Protein AF-A0A9P6M5W8-F1 (afdb_monomer_lite)

Foldseek 3Di:
DDDDPPDPWDDDPDLAFDKDKAFPDDDDADDWAWFADPVGIDTDHDDDDPDDDDDDPVRVVLQLLLQQLLCCLQQVDRPVSQPVVRDPRIGIFTFPRCLVVCVVVVHDPVNRGPVVLSVLQSPQVDQDQQDLDPCPDCVNQQFWWKDFPQDPRKIKGFDDWALVAWQQQFDDPLQPPDPVSNVVRDGNQNCCCVPRVDHDDDRNGIKTFIAIDDRQDRRNDHDPVPPPPPPSRNDRIDDRRRMTTRSHTNNHSCNVSVD

Secondary structure (DSSP, 8-state):
------------SS-PPPEEEEESSPPPPPPPEEEE-SS-EEEE--PPP-SPP---HHHHHHHHHHHHHHHHHHH-S------TTTT--EEEEEBPTTHHHHHHTT--HHHHB-HHHHHHHH-TT--EEP--STT-SHHHHTT-EEEESSSTT--EEEEEEETT--TTSBPPTTT-SSHHHHHTT-BHHHHHHHHH-PPPS-TTPPEEEEEEPPPP---SS---TTS------S-SEE-GGGEEEESS-HHHHHHHHT-

Structure (mmCIF, N/CA/C/O backbone):
data_AF-A0A9P6M5W8-F1
#
_entry.id   AF-A0A9P6M5W8-F1
#
loop_
_atom_site.group_PDB
_atom_site.id
_atom_site.type_symbol
_atom_site.label_atom_id
_atom_site.label_alt_id
_atom_site.label_comp_id
_atom_site.label_asym_id
_atom_site.label_entity_id
_atom_site.label_seq_id
_atom_site.pdbx_PDB_ins_code
_atom_site.Cartn_x
_atom_site.Cartn_y
_atom_site.Cartn_z
_atom_site.occupancy
_atom_site.B_iso_or_equiv
_atom_site.auth_seq_id
_atom_site.auth_comp_id
_atom_site.auth_asym_id
_atom_site.auth_atom_id
_atom_site.pdbx_PDB_model_num
ATOM 1 N N . ASP A 1 1 ? -33.038 -17.622 14.274 1.00 33.72 1 ASP A N 1
ATOM 2 C CA . ASP A 1 1 ? -33.261 -17.624 12.817 1.00 33.72 1 ASP A CA 1
ATOM 3 C C . ASP A 1 1 ? -33.452 -16.216 12.289 1.00 33.72 1 ASP A C 1
ATOM 5 O O . ASP A 1 1 ? -34.568 -15.719 12.225 1.00 33.72 1 ASP A O 1
ATOM 9 N N . ALA A 1 2 ? -32.344 -15.552 11.967 1.00 28.14 2 ALA A N 1
ATOM 10 C CA . ALA A 1 2 ? -32.326 -14.311 11.202 1.00 28.14 2 ALA A CA 1
ATOM 11 C C . ALA A 1 2 ? -31.460 -14.587 9.970 1.00 28.14 2 ALA A C 1
ATOM 13 O O . ALA A 1 2 ? -30.321 -15.033 10.105 1.00 28.14 2 ALA A O 1
ATOM 14 N N . GLY A 1 3 ? -32.064 -14.449 8.791 1.00 26.78 3 GLY A N 1
ATOM 15 C CA . GLY A 1 3 ? -31.470 -14.829 7.518 1.00 26.78 3 GLY A CA 1
ATOM 16 C C . GLY A 1 3 ? -30.249 -13.980 7.194 1.00 26.78 3 GLY A C 1
ATOM 17 O O . GLY A 1 3 ? -30.338 -12.759 7.102 1.00 26.78 3 GLY A O 1
ATOM 18 N N . SER A 1 4 ? -29.117 -14.647 6.996 1.00 27.42 4 SER A N 1
ATOM 19 C CA . SER A 1 4 ? -27.950 -14.090 6.332 1.00 27.42 4 SER A CA 1
ATOM 20 C C . SER A 1 4 ? -28.271 -13.924 4.847 1.00 27.42 4 SER A C 1
ATOM 22 O O . SER A 1 4 ? -28.254 -14.880 4.071 1.00 27.42 4 SER A O 1
ATOM 24 N N . THR A 1 5 ? -28.593 -12.701 4.439 1.00 31.41 5 THR A N 1
ATOM 25 C CA . THR A 1 5 ? -28.688 -12.351 3.022 1.00 31.41 5 THR A CA 1
ATOM 26 C C . THR A 1 5 ? -27.273 -12.376 2.446 1.00 31.41 5 THR A C 1
ATOM 28 O O . THR A 1 5 ? -26.478 -11.467 2.671 1.00 31.41 5 THR A O 1
ATOM 31 N N . GLN A 1 6 ? -26.916 -13.458 1.750 1.00 30.12 6 GLN A N 1
ATOM 32 C CA . GLN A 1 6 ? -25.671 -13.531 0.989 1.00 30.12 6 GLN A CA 1
ATOM 33 C C . GLN A 1 6 ? -25.785 -12.594 -0.218 1.00 30.12 6 GLN A C 1
ATOM 35 O O . GLN A 1 6 ? -26.375 -12.944 -1.239 1.00 30.12 6 GLN A O 1
ATOM 40 N N . HIS A 1 7 ? -25.239 -11.387 -0.095 1.00 37.88 7 HIS A N 1
ATOM 41 C CA . HIS A 1 7 ? -25.049 -10.496 -1.232 1.00 37.88 7 HIS A CA 1
ATOM 42 C C . HIS A 1 7 ? -23.889 -11.034 -2.074 1.00 37.88 7 HIS A C 1
ATOM 44 O O . HIS A 1 7 ? -22.722 -10.910 -1.710 1.00 37.88 7 HIS A O 1
ATOM 50 N N . ALA A 1 8 ? -24.218 -11.683 -3.190 1.00 34.47 8 ALA A N 1
ATOM 51 C CA . ALA A 1 8 ? -23.250 -12.120 -4.188 1.00 34.47 8 ALA A CA 1
ATOM 52 C C . ALA A 1 8 ? -22.750 -10.906 -4.993 1.00 34.47 8 ALA A C 1
ATOM 54 O O . ALA A 1 8 ? -23.190 -10.669 -6.116 1.00 34.47 8 ALA A O 1
ATOM 55 N N . GLY A 1 9 ? -21.864 -10.111 -4.393 1.00 34.72 9 GLY A N 1
ATOM 56 C CA . GLY A 1 9 ? -21.031 -9.149 -5.111 1.00 34.72 9 GLY A CA 1
ATOM 57 C C . GLY A 1 9 ? -19.836 -9.869 -5.731 1.00 34.72 9 GLY A C 1
ATOM 58 O O . GLY A 1 9 ? -19.238 -10.740 -5.098 1.00 34.72 9 GLY A O 1
ATOM 59 N N . GLN A 1 10 ? -19.493 -9.539 -6.977 1.00 33.56 10 GLN A N 1
ATOM 60 C CA . GLN A 1 10 ? -18.207 -9.943 -7.543 1.00 33.56 10 GLN A CA 1
ATOM 61 C C . GLN A 1 10 ? -17.100 -9.332 -6.679 1.00 33.56 10 GLN A C 1
ATOM 63 O O . GLN A 1 10 ? -17.065 -8.126 -6.463 1.00 33.56 10 GLN A O 1
ATOM 68 N N . THR A 1 11 ? -16.226 -10.177 -6.138 1.00 38.47 11 THR A N 1
ATOM 69 C CA . THR A 1 11 ? -15.097 -9.746 -5.314 1.00 38.47 11 THR A CA 1
ATOM 70 C C . THR A 1 11 ? -14.135 -8.936 -6.169 1.00 38.47 11 THR A C 1
ATOM 72 O O . THR A 1 11 ? -13.535 -9.489 -7.094 1.00 38.47 11 THR A O 1
ATOM 75 N N . ALA A 1 12 ? -13.978 -7.653 -5.843 1.00 43.53 12 ALA A N 1
ATOM 76 C CA . ALA A 1 12 ? -12.896 -6.823 -6.354 1.00 43.53 12 ALA A CA 1
ATOM 77 C C . ALA A 1 12 ? -11.568 -7.590 -6.240 1.00 43.53 12 ALA A C 1
ATOM 79 O O . ALA A 1 12 ? -11.255 -8.165 -5.191 1.00 43.53 12 ALA A O 1
ATOM 80 N N . THR A 1 13 ? -10.804 -7.655 -7.330 1.00 48.84 13 THR A N 1
ATOM 81 C CA . THR A 1 13 ? -9.542 -8.403 -7.382 1.00 48.84 13 THR A CA 1
ATOM 82 C C . THR A 1 13 ? -8.428 -7.598 -6.713 1.00 48.84 13 THR A C 1
ATOM 84 O O . THR A 1 13 ? -7.556 -7.042 -7.377 1.00 48.84 13 THR A O 1
ATOM 87 N N . GLY A 1 14 ? -8.465 -7.514 -5.385 1.00 58.44 14 GLY A N 1
ATOM 88 C CA . GLY A 1 14 ? -7.454 -6.853 -4.568 1.00 58.44 14 GLY A CA 1
ATOM 89 C C . GLY A 1 14 ? -7.157 -7.664 -3.312 1.00 58.44 14 GLY A C 1
ATOM 90 O O . GLY A 1 14 ? -8.057 -8.239 -2.704 1.00 58.44 14 GLY A O 1
ATOM 91 N N . ASN A 1 15 ? -5.883 -7.731 -2.923 1.00 75.00 15 ASN A N 1
ATOM 92 C CA . ASN A 1 15 ? -5.504 -8.264 -1.617 1.00 75.00 15 ASN A CA 1
ATOM 93 C C . ASN A 1 15 ? -5.789 -7.184 -0.562 1.00 75.00 15 ASN A C 1
ATOM 95 O O . ASN A 1 15 ? -4.926 -6.354 -0.279 1.00 75.00 15 ASN A O 1
ATOM 99 N N . PHE A 1 16 ? -7.024 -7.140 -0.063 1.00 82.69 16 PHE A N 1
ATOM 100 C CA . PHE A 1 16 ? -7.455 -6.200 0.970 1.00 82.69 16 PHE A CA 1
ATOM 101 C C . PHE A 1 16 ? -7.178 -6.776 2.358 1.00 82.69 16 PHE A C 1
ATOM 103 O O . PHE A 1 16 ? -7.480 -7.936 2.637 1.00 82.69 16 PHE A O 1
ATOM 110 N N . ARG A 1 17 ? -6.633 -5.945 3.247 1.00 87.44 17 ARG A N 1
ATOM 111 C CA . ARG A 1 17 ? -6.453 -6.266 4.668 1.00 87.44 17 ARG A CA 1
ATOM 112 C C . ARG A 1 17 ? -7.547 -5.597 5.496 1.00 87.44 17 ARG A C 1
ATOM 114 O O . ARG A 1 17 ? -7.847 -4.425 5.269 1.00 87.44 17 ARG A O 1
ATOM 121 N N . SER A 1 18 ? -8.123 -6.301 6.468 1.00 90.12 18 SER A N 1
ATOM 122 C CA . SER A 1 18 ? -9.091 -5.694 7.387 1.00 90.12 18 SER A CA 1
ATOM 123 C C . SER A 1 18 ? -8.454 -4.538 8.163 1.00 90.12 18 SER A C 1
ATOM 125 O O . SER A 1 18 ? -7.294 -4.602 8.579 1.00 90.12 18 SER A O 1
ATOM 127 N N . LEU A 1 19 ? -9.223 -3.472 8.366 1.00 92.56 19 LEU A N 1
ATOM 128 C CA . LEU A 1 19 ? -8.824 -2.304 9.147 1.00 92.56 19 LEU A CA 1
ATOM 129 C C . LEU A 1 19 ? -9.768 -2.157 10.339 1.00 92.56 19 LEU A C 1
ATOM 131 O O . LEU A 1 19 ? -10.942 -2.512 10.251 1.00 92.56 19 LEU A O 1
ATOM 135 N N . ALA A 1 20 ? -9.271 -1.603 11.442 1.00 92.38 20 ALA A N 1
ATOM 136 C CA . ALA A 1 20 ? -10.111 -1.237 12.576 1.00 92.38 20 ALA A CA 1
ATOM 137 C C . ALA A 1 20 ? -10.268 0.276 12.668 1.00 92.38 20 ALA A C 1
ATOM 139 O O . ALA A 1 20 ? -9.307 1.029 12.517 1.00 92.38 20 ALA A O 1
ATOM 140 N N . LEU A 1 21 ? -11.490 0.698 12.981 1.00 90.88 21 LEU A N 1
ATOM 141 C CA . LEU A 1 21 ? -11.809 2.055 13.388 1.00 90.88 21 LEU A CA 1
ATOM 142 C C . LEU A 1 21 ? -11.870 2.085 14.917 1.00 90.88 21 LEU A C 1
ATOM 144 O O . LEU A 1 21 ? -12.833 1.606 15.512 1.00 90.88 21 LEU A O 1
ATOM 148 N N . LEU A 1 22 ? -10.837 2.622 15.561 1.00 90.00 22 LEU A N 1
ATOM 149 C CA . LEU A 1 22 ? -10.830 2.775 17.015 1.00 90.00 22 LEU A CA 1
ATOM 150 C C . LEU A 1 22 ? -11.500 4.087 17.368 1.00 90.00 22 LEU A C 1
ATOM 152 O O . LEU A 1 22 ? -11.086 5.112 16.836 1.00 90.00 22 LEU A O 1
ATOM 156 N N . THR A 1 23 ? -12.482 4.073 18.269 1.00 86.94 23 THR A N 1
ATOM 157 C CA . THR A 1 23 ? -13.186 5.282 18.698 1.00 86.94 23 THR A CA 1
ATOM 158 C C . THR A 1 23 ? -13.217 5.453 20.212 1.00 86.94 23 THR A C 1
ATOM 160 O O . THR A 1 23 ? -13.287 4.486 20.961 1.00 86.94 23 THR A O 1
ATOM 163 N N . ALA A 1 24 ? -13.208 6.707 20.678 1.00 83.81 24 ALA A N 1
ATOM 164 C CA . ALA A 1 24 ? -13.351 7.010 22.109 1.00 83.81 24 ALA A CA 1
ATOM 165 C C . ALA A 1 24 ? -14.781 6.773 22.634 1.00 83.81 24 ALA A C 1
ATOM 167 O O . ALA A 1 24 ? -14.977 6.502 23.814 1.00 83.81 24 ALA A O 1
ATOM 168 N N . ASN A 1 25 ? -15.778 6.896 21.754 1.00 82.38 25 ASN A N 1
ATOM 169 C CA . ASN A 1 25 ? -17.188 6.660 22.053 1.00 82.38 25 ASN A CA 1
ATOM 170 C C . ASN A 1 25 ? -17.716 5.561 21.135 1.00 82.38 25 ASN A C 1
ATOM 172 O O . ASN A 1 25 ? -17.316 5.504 19.970 1.00 82.38 25 ASN A O 1
ATOM 176 N N . ALA A 1 26 ? -18.653 4.752 21.628 1.00 82.25 26 ALA A N 1
ATOM 177 C CA . ALA A 1 26 ? -19.350 3.779 20.796 1.00 82.25 26 ALA A CA 1
ATOM 178 C C . ALA A 1 26 ? -20.013 4.474 19.596 1.00 82.25 26 ALA A C 1
ATOM 180 O O . ALA A 1 26 ? -20.677 5.505 19.746 1.00 82.25 26 ALA A O 1
ATOM 181 N N . LEU A 1 27 ? -19.809 3.908 18.410 1.00 80.88 27 LEU A N 1
ATOM 182 C CA . LEU A 1 27 ? -20.515 4.320 17.206 1.00 80.88 27 LEU A CA 1
ATOM 183 C C . LEU A 1 27 ? -21.879 3.622 17.141 1.00 80.88 27 LEU A C 1
ATOM 185 O O . LEU A 1 27 ? -22.024 2.516 17.670 1.00 80.88 27 LEU A O 1
ATOM 189 N N . PRO A 1 28 ? -22.887 4.241 16.502 1.00 83.25 28 PRO A N 1
ATOM 190 C CA . PRO A 1 28 ? -24.087 3.507 16.135 1.00 83.25 28 PRO A CA 1
ATOM 191 C C . PRO A 1 28 ? -23.722 2.373 15.169 1.00 83.25 28 PRO A C 1
ATOM 193 O O . PRO A 1 28 ? -22.724 2.447 14.454 1.00 83.25 28 PRO A O 1
ATOM 196 N N . GLN A 1 29 ? -24.546 1.330 15.139 1.00 83.06 29 GLN A N 1
ATOM 197 C CA . GLN A 1 29 ? -24.438 0.319 14.097 1.00 83.06 29 GLN A CA 1
ATOM 198 C C . GLN A 1 29 ? -24.828 0.950 12.756 1.00 83.06 29 GLN A C 1
ATOM 200 O O . GLN A 1 29 ? -25.844 1.642 12.670 1.00 83.06 29 GLN A O 1
ATOM 205 N N . PHE A 1 30 ? -24.008 0.721 11.735 1.00 83.25 30 PHE A N 1
ATOM 206 C CA . PHE A 1 30 ? -24.276 1.151 10.369 1.00 83.25 30 PHE A CA 1
ATOM 207 C C . PHE A 1 30 ? -24.719 -0.050 9.543 1.00 83.25 30 PHE A C 1
ATOM 209 O O . PHE A 1 30 ? -24.224 -1.157 9.752 1.00 83.25 30 PHE A O 1
ATOM 216 N N . ASP A 1 31 ? -25.637 0.180 8.610 1.00 89.81 31 ASP A N 1
ATOM 217 C CA . ASP A 1 31 ? -25.908 -0.802 7.567 1.00 89.81 31 ASP A CA 1
ATOM 218 C C . ASP A 1 31 ? -24.687 -0.902 6.636 1.00 89.81 31 ASP A C 1
ATOM 220 O O . ASP A 1 31 ? -23.991 0.106 6.443 1.00 89.81 31 ASP A O 1
ATOM 224 N N . PRO A 1 32 ? -24.422 -2.081 6.042 1.00 91.19 32 PRO A N 1
ATOM 225 C CA . PRO A 1 32 ? -23.384 -2.223 5.034 1.00 91.19 32 PRO A CA 1
ATOM 226 C C . PRO A 1 32 ? -23.535 -1.178 3.924 1.00 91.19 32 PRO A C 1
ATOM 228 O O . PRO A 1 32 ? -24.646 -0.872 3.487 1.00 91.19 32 PRO A O 1
ATOM 231 N N . VAL A 1 33 ? -22.412 -0.641 3.453 1.00 90.31 33 VAL A N 1
ATOM 232 C CA . VAL A 1 33 ? -22.372 0.390 2.410 1.00 90.31 33 VAL A CA 1
ATOM 233 C C . VAL A 1 33 ? -21.778 -0.201 1.141 1.00 90.31 33 VAL A C 1
ATOM 235 O O . VAL A 1 33 ? -20.718 -0.822 1.175 1.00 90.31 33 VAL A O 1
ATOM 238 N N . GLU A 1 34 ? -22.448 0.010 0.013 1.00 91.12 34 GLU A N 1
ATOM 239 C CA . GLU A 1 34 ? -21.915 -0.349 -1.298 1.00 91.12 34 GLU A CA 1
ATOM 240 C C . GLU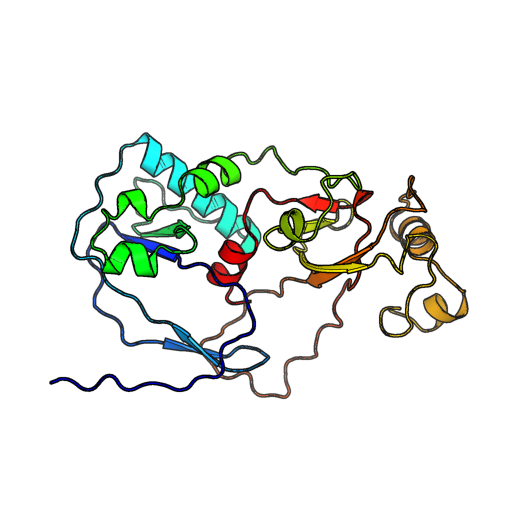 A 1 34 ? -20.972 0.746 -1.811 1.00 91.12 34 GLU A C 1
ATOM 242 O O . GLU A 1 34 ? -21.332 1.924 -1.874 1.00 91.12 34 GLU A O 1
ATOM 247 N N . LEU A 1 35 ? -19.762 0.343 -2.188 1.00 87.19 35 LEU A N 1
ATOM 248 C CA . LEU A 1 35 ? -18.771 1.165 -2.866 1.00 87.19 35 LEU A CA 1
ATOM 249 C C . LEU A 1 35 ? -18.734 0.804 -4.348 1.00 87.19 35 LEU A C 1
ATOM 251 O O . LEU A 1 35 ? -18.708 -0.374 -4.701 1.00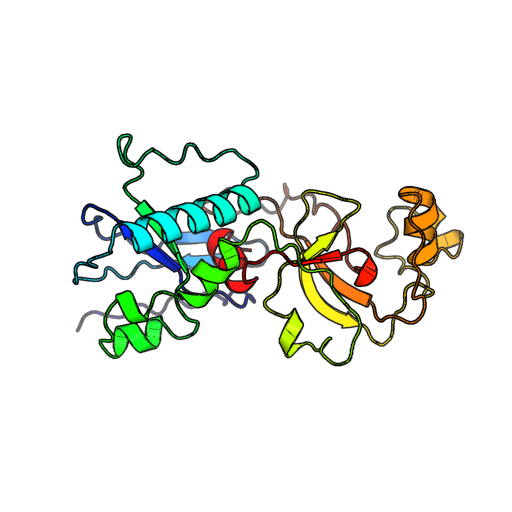 87.19 35 LEU A O 1
ATOM 255 N N . PHE A 1 36 ? -18.676 1.810 -5.214 1.00 84.88 36 PHE A N 1
ATOM 256 C CA . PHE A 1 36 ? -18.604 1.647 -6.663 1.00 84.88 36 PHE A CA 1
ATOM 257 C C . PHE A 1 36 ? -17.171 1.866 -7.152 1.00 84.88 36 PHE A C 1
ATOM 259 O O . PHE A 1 36 ? -16.652 2.982 -7.131 1.00 84.88 36 PHE A O 1
ATOM 266 N N . LEU A 1 37 ? -16.545 0.783 -7.603 1.00 79.44 37 LEU A N 1
ATOM 267 C CA . LEU A 1 37 ? -15.190 0.730 -8.143 1.00 79.44 37 LEU A CA 1
ATOM 268 C C . LEU A 1 37 ? -15.222 0.777 -9.679 1.00 79.44 37 LEU A C 1
ATOM 270 O O . LEU A 1 37 ? -16.282 0.793 -10.306 1.00 79.44 37 LEU A O 1
ATOM 274 N N . ASP A 1 38 ? -14.047 0.813 -10.307 1.00 72.62 38 ASP A N 1
ATOM 275 C CA . ASP A 1 38 ? -13.943 0.834 -11.772 1.00 72.62 38 ASP A CA 1
ATOM 276 C C . ASP A 1 38 ? -14.326 -0.484 -12.445 1.00 72.62 38 ASP A C 1
ATOM 278 O O . ASP A 1 38 ? -14.787 -0.491 -13.589 1.00 72.62 38 ASP A O 1
ATOM 282 N N . ASP A 1 39 ? -14.136 -1.594 -11.742 1.00 72.50 39 ASP A N 1
ATOM 283 C CA . ASP A 1 39 ? -14.360 -2.955 -12.213 1.00 72.50 39 ASP A CA 1
ATOM 284 C C . ASP A 1 39 ? -15.582 -3.629 -11.568 1.00 72.50 39 ASP A C 1
ATOM 286 O O . ASP A 1 39 ? -15.894 -4.771 -11.904 1.00 72.50 39 ASP A O 1
ATOM 290 N N . GLY A 1 40 ? -16.318 -2.931 -10.696 1.00 79.81 40 GLY A N 1
ATOM 291 C CA . GLY A 1 40 ? -17.498 -3.485 -10.038 1.00 79.81 40 GLY A CA 1
ATOM 292 C C . GLY A 1 40 ? -17.964 -2.682 -8.830 1.00 79.81 40 GLY A C 1
ATOM 293 O O . GLY A 1 40 ? -17.733 -1.479 -8.730 1.00 79.81 40 GLY A O 1
ATOM 294 N N . SER A 1 41 ? -18.639 -3.355 -7.904 1.00 83.44 41 SER A N 1
ATOM 295 C CA . SER A 1 41 ? -18.989 -2.798 -6.601 1.00 83.44 41 SER A CA 1
ATOM 296 C C . SER A 1 41 ? -18.612 -3.756 -5.476 1.00 83.44 41 SER A C 1
ATOM 298 O O . SER A 1 41 ? -18.563 -4.974 -5.661 1.00 83.44 41 SER A O 1
ATOM 300 N N . LEU A 1 42 ? -18.318 -3.195 -4.306 1.00 85.62 42 LEU A N 1
ATOM 301 C CA . LEU A 1 42 ? -17.945 -3.925 -3.099 1.00 85.62 42 LEU A CA 1
ATOM 302 C C . LEU A 1 42 ? -18.832 -3.472 -1.943 1.00 85.62 42 LEU A C 1
ATOM 304 O O . LEU A 1 42 ? -18.982 -2.277 -1.711 1.00 85.62 42 LEU A O 1
ATOM 308 N N . TRP A 1 43 ? -19.368 -4.421 -1.182 1.00 87.44 43 TRP A N 1
ATOM 309 C CA . TRP A 1 43 ? -20.054 -4.115 0.070 1.00 87.44 43 TRP A CA 1
ATOM 310 C C . TRP A 1 43 ? -19.055 -4.080 1.218 1.00 87.44 43 TRP A C 1
ATOM 312 O O . TRP A 1 43 ? -18.317 -5.040 1.441 1.00 87.44 43 TRP A O 1
ATOM 322 N N . VAL A 1 44 ? -19.055 -2.973 1.950 1.00 87.00 44 VAL A N 1
ATOM 323 C CA . VAL A 1 44 ? -18.251 -2.778 3.151 1.00 87.00 44 VAL A CA 1
ATOM 324 C C . VAL A 1 44 ? -19.167 -2.850 4.357 1.00 87.00 44 VAL A C 1
ATOM 326 O O . VAL A 1 44 ? -20.143 -2.109 4.454 1.00 87.00 44 VAL A O 1
ATOM 329 N N . ASP A 1 45 ? -18.833 -3.747 5.275 1.00 87.62 45 ASP A N 1
ATOM 330 C CA . ASP A 1 45 ? -19.538 -3.932 6.537 1.00 87.62 45 ASP A CA 1
ATOM 331 C C . ASP A 1 45 ? -18.602 -3.625 7.712 1.00 87.62 45 ASP A C 1
ATOM 333 O O . ASP A 1 45 ? -17.383 -3.804 7.628 1.00 87.62 45 ASP A O 1
ATOM 337 N N . MET A 1 46 ? -19.176 -3.154 8.814 1.00 87.06 46 MET A N 1
ATOM 338 C CA . MET A 1 46 ? -18.459 -2.829 10.037 1.00 87.06 46 MET A CA 1
ATOM 339 C C . MET A 1 46 ? -18.955 -3.720 11.168 1.00 87.06 46 MET A C 1
ATOM 341 O O . MET A 1 46 ? -20.061 -3.565 11.681 1.00 87.06 46 MET A O 1
ATOM 345 N N . THR A 1 47 ? -18.088 -4.619 11.626 1.00 87.62 47 THR A N 1
ATOM 346 C CA . THR A 1 47 ? -18.369 -5.407 12.826 1.00 87.62 47 THR A CA 1
ATOM 347 C C . THR A 1 47 ? -17.962 -4.622 14.068 1.00 87.62 47 THR A C 1
ATOM 349 O O . THR A 1 47 ? -16.789 -4.303 14.261 1.00 87.62 47 THR A O 1
ATOM 352 N N . VAL A 1 48 ? -18.935 -4.312 14.927 1.00 86.12 48 VAL A N 1
ATOM 353 C CA . VAL A 1 48 ? -18.682 -3.612 16.190 1.00 86.12 48 VAL A CA 1
ATOM 354 C C . VAL A 1 48 ? -18.091 -4.586 17.204 1.00 86.12 48 VAL A C 1
ATOM 356 O O . VAL A 1 48 ? -18.712 -5.587 17.563 1.00 86.12 48 VAL A O 1
ATOM 359 N N . ALA A 1 49 ? -16.899 -4.270 17.702 1.00 84.75 49 ALA A N 1
ATOM 360 C CA . ALA A 1 49 ? -16.340 -4.957 18.853 1.00 84.75 49 ALA A CA 1
ATOM 361 C C . ALA A 1 49 ? -17.023 -4.480 20.143 1.00 84.75 49 ALA A C 1
ATOM 363 O O . ALA A 1 49 ? -17.176 -3.282 20.373 1.00 84.75 49 ALA A O 1
ATOM 364 N N . THR A 1 50 ? -17.420 -5.418 21.002 1.00 79.94 50 THR A N 1
ATOM 365 C CA . THR A 1 50 ? -18.071 -5.110 22.286 1.00 79.94 50 THR A CA 1
ATOM 366 C C . THR A 1 50 ? -17.079 -4.835 23.417 1.00 79.94 50 THR A C 1
ATOM 368 O O . THR A 1 50 ? -17.468 -4.312 24.457 1.00 79.94 50 THR A O 1
ATOM 371 N N . GLU A 1 51 ? -15.810 -5.206 23.243 1.00 84.19 51 GLU A N 1
ATOM 372 C CA . GLU A 1 51 ? -14.759 -4.998 24.239 1.00 84.19 51 GLU A CA 1
ATOM 373 C C . GLU A 1 51 ? -14.130 -3.604 24.134 1.00 84.19 51 GLU A C 1
ATOM 375 O O . GLU A 1 51 ? -13.916 -3.070 23.047 1.00 84.19 51 GLU A O 1
ATOM 380 N N . THR A 1 52 ? -13.776 -3.025 25.284 1.00 87.38 52 THR A N 1
ATOM 381 C CA . THR A 1 52 ? -12.976 -1.797 25.342 1.00 87.38 52 THR A CA 1
ATOM 382 C C . THR A 1 52 ? -11.495 -2.130 25.211 1.00 87.38 52 THR A C 1
ATOM 384 O O . THR A 1 52 ? -10.951 -2.912 25.990 1.00 87.38 52 THR A O 1
ATOM 387 N N . LEU A 1 53 ? -10.825 -1.485 24.258 1.00 89.56 53 LEU A N 1
ATOM 388 C CA . LEU A 1 53 ? -9.378 -1.557 24.109 1.00 89.56 53 LEU A CA 1
ATOM 389 C C . LEU A 1 53 ? -8.707 -0.525 25.025 1.00 89.56 53 LEU A C 1
ATOM 391 O O . LEU A 1 53 ? -8.909 0.677 24.867 1.00 89.56 53 LEU A O 1
ATOM 395 N N . ASN A 1 54 ? -7.886 -0.992 25.965 1.00 89.88 54 ASN A N 1
ATOM 396 C CA . ASN A 1 54 ? -7.082 -0.122 26.819 1.00 89.88 54 ASN A CA 1
ATOM 397 C C . ASN A 1 54 ? -5.688 0.031 26.212 1.00 89.88 54 ASN A C 1
ATOM 399 O O . ASN A 1 54 ? -4.938 -0.938 26.151 1.00 89.88 54 ASN A O 1
ATOM 403 N N . LEU A 1 55 ? -5.346 1.242 25.778 1.00 89.31 55 LEU A N 1
ATOM 404 C CA . LEU A 1 55 ? -4.040 1.551 25.204 1.00 89.31 55 LEU A CA 1
ATOM 405 C C . LEU A 1 55 ? -3.212 2.389 26.171 1.00 89.31 55 LEU A C 1
ATOM 407 O O . LEU A 1 55 ? -3.714 3.296 26.836 1.00 89.31 55 LEU A O 1
ATOM 411 N N . THR A 1 56 ? -1.912 2.122 26.208 1.00 92.19 56 THR A N 1
ATOM 412 C CA . THR A 1 56 ? -0.953 3.020 26.853 1.00 92.19 56 THR A CA 1
ATOM 413 C C . THR A 1 56 ? -0.836 4.338 26.081 1.00 92.19 56 THR A C 1
ATOM 415 O O . THR A 1 56 ? -1.186 4.435 24.900 1.00 92.19 56 THR A O 1
ATOM 418 N N . VAL A 1 57 ? -0.288 5.367 26.735 1.00 89.31 57 VAL A N 1
ATOM 419 C CA . VAL A 1 57 ? 0.014 6.655 26.085 1.00 89.31 57 VAL A CA 1
ATOM 420 C C . VAL A 1 57 ? 0.943 6.456 24.885 1.00 89.31 57 VAL A C 1
ATOM 422 O O . VAL A 1 57 ? 0.708 7.042 23.832 1.00 89.31 57 VAL A O 1
ATOM 425 N N . GLN A 1 58 ? 1.947 5.581 25.018 1.00 91.62 58 GLN A N 1
ATOM 426 C CA . GLN A 1 58 ? 2.876 5.279 23.931 1.00 91.62 58 GLN A CA 1
ATOM 427 C C . GLN A 1 58 ? 2.166 4.601 22.757 1.00 91.62 58 GLN A C 1
ATOM 429 O O . GLN A 1 58 ? 2.251 5.100 21.644 1.00 91.62 58 GLN A O 1
ATOM 434 N N . GLN A 1 59 ? 1.394 3.536 23.000 1.00 92.44 59 GLN A N 1
ATOM 435 C CA . GLN A 1 59 ? 0.626 2.864 21.941 1.00 92.44 59 GLN A CA 1
ATOM 436 C C . GLN A 1 59 ? -0.323 3.828 21.220 1.00 92.44 59 GLN A C 1
ATOM 438 O O . GLN A 1 59 ? -0.451 3.786 20.002 1.00 92.44 59 GLN A O 1
ATOM 443 N N . THR A 1 60 ? -0.973 4.723 21.964 1.00 89.00 60 THR A N 1
ATOM 444 C CA . THR A 1 60 ? -1.859 5.740 21.384 1.00 89.00 60 THR A CA 1
ATOM 445 C C . THR A 1 60 ? -1.078 6.701 20.487 1.00 89.00 60 THR A C 1
ATOM 447 O O . THR A 1 60 ? -1.478 6.944 19.349 1.00 89.00 60 THR A O 1
ATOM 450 N N . SER A 1 61 ? 0.059 7.211 20.970 1.00 88.56 61 SER A N 1
ATOM 451 C CA . SER A 1 61 ? 0.960 8.064 20.188 1.00 88.56 61 SER A CA 1
ATOM 452 C C . SER A 1 61 ? 1.425 7.367 18.910 1.00 88.56 61 SER A C 1
ATOM 454 O O . SER A 1 61 ? 1.395 7.969 17.836 1.00 88.56 61 SER A O 1
ATOM 456 N N . ASP A 1 62 ? 1.792 6.092 19.018 1.00 91.56 62 ASP A N 1
ATOM 457 C CA . ASP A 1 62 ? 2.303 5.306 17.904 1.00 91.56 62 ASP A CA 1
ATOM 458 C C . ASP A 1 62 ? 1.253 5.155 16.795 1.00 91.56 62 ASP A C 1
ATOM 460 O O . ASP A 1 62 ? 1.507 5.406 15.614 1.00 91.56 62 ASP A O 1
ATOM 464 N N . LEU A 1 63 ? 0.020 4.820 17.180 1.00 91.50 63 LEU A N 1
ATOM 465 C CA . LEU A 1 63 ? -1.081 4.701 16.231 1.00 91.50 63 LEU A CA 1
ATOM 466 C C . LEU A 1 63 ? -1.440 6.045 15.585 1.00 91.50 63 LEU A C 1
ATOM 468 O O . LEU A 1 63 ? -1.763 6.074 14.399 1.00 91.50 63 LEU A O 1
ATOM 472 N N . HIS A 1 64 ? -1.361 7.160 16.318 1.00 87.44 64 HIS A N 1
ATOM 473 C CA . HIS A 1 64 ? -1.576 8.490 15.742 1.00 87.44 64 HIS A CA 1
ATOM 474 C C . HIS A 1 64 ? -0.513 8.847 14.701 1.00 87.44 64 HIS A C 1
ATOM 476 O O . HIS A 1 64 ? -0.855 9.368 13.635 1.00 87.44 64 HIS A O 1
ATOM 482 N N . GLN A 1 65 ? 0.757 8.558 14.987 1.00 87.81 65 GLN A N 1
ATOM 483 C CA . GLN A 1 65 ? 1.852 8.794 14.050 1.00 87.81 65 GLN A CA 1
ATOM 484 C C . GLN A 1 65 ? 1.693 7.933 12.793 1.00 87.81 65 GLN A C 1
ATOM 486 O O . GLN A 1 65 ? 1.779 8.452 11.677 1.00 87.81 65 GLN A O 1
ATOM 491 N N . TYR A 1 66 ? 1.391 6.645 12.967 1.00 90.56 66 TYR A N 1
ATOM 492 C CA . TYR A 1 66 ? 1.098 5.739 11.862 1.00 90.56 66 TYR A CA 1
ATOM 493 C C . TYR A 1 66 ? -0.097 6.225 11.026 1.00 90.56 66 TYR A C 1
ATOM 495 O O . TYR A 1 66 ? 0.014 6.384 9.812 1.00 90.56 66 TYR A O 1
ATOM 503 N N . TYR A 1 67 ? -1.228 6.541 11.659 1.00 88.62 67 TYR A N 1
ATOM 504 C CA . TYR A 1 67 ? -2.424 7.022 10.965 1.00 88.62 67 TYR A CA 1
ATOM 505 C C . TYR A 1 67 ? -2.152 8.310 10.173 1.00 88.62 67 TYR A C 1
ATOM 507 O O . TYR A 1 67 ? -2.558 8.428 9.016 1.00 88.62 67 TYR A O 1
ATOM 515 N N . GLY A 1 68 ? -1.408 9.253 10.761 1.00 84.50 68 GLY A N 1
ATOM 516 C CA . GLY A 1 68 ? -0.979 10.474 10.081 1.00 84.50 68 GLY A CA 1
ATOM 517 C C . GLY A 1 68 ? -0.152 10.199 8.827 1.00 84.50 68 GLY A C 1
ATOM 518 O O . GLY A 1 68 ? -0.381 10.826 7.792 1.00 84.50 68 GLY A O 1
ATOM 519 N N . MET A 1 69 ? 0.767 9.235 8.897 1.00 85.94 69 MET A N 1
ATOM 520 C CA . MET A 1 69 ? 1.602 8.819 7.772 1.00 85.94 69 MET A CA 1
ATOM 521 C C . MET A 1 69 ? 0.771 8.148 6.665 1.00 85.94 69 MET A C 1
ATOM 523 O O . MET A 1 69 ? 0.905 8.542 5.503 1.00 85.94 69 MET A O 1
ATOM 527 N N . VAL A 1 70 ? -0.150 7.233 6.994 1.00 87.19 70 VAL A N 1
ATOM 528 C CA . VAL A 1 70 ? -1.056 6.617 6.001 1.00 87.19 70 VAL A CA 1
ATOM 529 C C . VAL A 1 70 ? -1.902 7.691 5.320 1.00 87.19 70 VAL A C 1
ATOM 531 O O . VAL A 1 70 ? -1.926 7.790 4.093 1.00 87.19 70 VAL A O 1
ATOM 534 N N . TYR A 1 71 ? -2.550 8.551 6.106 1.00 84.88 71 TYR A N 1
ATOM 535 C CA . TYR A 1 71 ? -3.418 9.597 5.577 1.00 84.88 71 TYR A CA 1
ATOM 536 C C . TYR A 1 71 ? -2.653 10.582 4.689 1.00 84.88 71 TYR A C 1
ATOM 538 O O . TYR A 1 71 ? -3.139 10.954 3.619 1.00 84.88 71 TYR A O 1
ATOM 546 N N . HIS A 1 72 ? -1.459 11.012 5.106 1.00 81.94 72 HIS A N 1
ATOM 547 C CA . HIS A 1 72 ? -0.637 11.923 4.315 1.00 81.94 72 HIS A CA 1
ATOM 548 C C . HIS A 1 72 ? -0.311 11.333 2.938 1.00 81.94 72 HIS A C 1
ATOM 550 O O . HIS A 1 72 ? -0.459 12.025 1.931 1.00 81.94 72 HIS A O 1
ATOM 556 N N . ASN A 1 73 ? 0.068 10.055 2.885 1.00 81.81 73 ASN A N 1
ATOM 557 C CA . ASN A 1 73 ? 0.395 9.373 1.633 1.00 81.81 73 ASN A CA 1
ATOM 558 C C . ASN A 1 73 ? -0.830 9.179 0.724 1.00 81.81 73 ASN A C 1
ATOM 560 O O . ASN A 1 73 ? -0.717 9.323 -0.493 1.00 81.81 73 ASN A O 1
ATOM 564 N N . LEU A 1 74 ? -2.005 8.924 1.303 1.00 81.00 74 LEU A N 1
ATOM 565 C CA . LEU A 1 74 ? -3.252 8.738 0.558 1.00 81.00 74 LEU A CA 1
ATOM 566 C C . LEU A 1 74 ? -3.835 10.049 0.018 1.00 81.00 74 LEU A C 1
ATOM 568 O O . LEU A 1 74 ? -4.143 10.166 -1.167 1.00 81.00 74 LEU A O 1
ATOM 572 N N . TYR A 1 75 ? -3.989 11.050 0.884 1.00 77.88 75 TYR A N 1
ATOM 573 C CA . TYR A 1 75 ? -4.735 12.268 0.564 1.00 77.88 75 TYR A CA 1
ATOM 574 C C . TYR A 1 75 ? -3.841 13.440 0.157 1.00 77.88 75 TYR A C 1
ATOM 576 O O . TYR A 1 75 ? -4.355 14.443 -0.344 1.00 77.88 75 TYR A O 1
ATOM 584 N N . ARG A 1 76 ? -2.521 13.349 0.390 1.00 74.56 76 ARG A N 1
ATOM 585 C CA . ARG A 1 76 ? -1.526 14.419 0.165 1.00 74.56 76 ARG A CA 1
ATOM 586 C C . ARG A 1 76 ? -1.922 15.765 0.771 1.00 74.56 76 ARG A C 1
ATOM 588 O O . ARG A 1 76 ? -1.516 16.827 0.301 1.00 74.56 76 ARG A O 1
ATOM 595 N N . LYS A 1 77 ? -2.748 15.722 1.811 1.00 66.75 77 LYS A N 1
ATOM 596 C CA . LYS A 1 77 ? -3.196 16.883 2.568 1.00 66.75 77 LYS A CA 1
ATOM 597 C C . LYS A 1 77 ? -2.610 16.775 3.966 1.00 66.75 77 LYS A C 1
ATOM 599 O O . LYS A 1 77 ? -2.539 15.664 4.499 1.00 66.75 77 LYS A O 1
ATOM 604 N N . PRO A 1 78 ? -2.192 17.898 4.571 1.00 59.69 78 PRO A N 1
ATOM 605 C CA . PRO A 1 78 ? -1.934 17.895 5.994 1.00 59.69 78 PRO A CA 1
ATOM 606 C C . PRO A 1 78 ? -3.233 17.465 6.663 1.00 59.69 78 PRO A C 1
ATOM 608 O O . PRO A 1 78 ? -4.288 18.069 6.460 1.00 59.69 78 PRO A O 1
ATOM 611 N N . VAL A 1 79 ? -3.169 16.374 7.413 1.00 59.28 79 VAL A N 1
ATOM 612 C CA . VAL A 1 79 ? -4.271 16.032 8.292 1.00 59.28 79 VAL A CA 1
ATOM 613 C C . VAL A 1 79 ? -4.308 17.169 9.305 1.00 59.28 79 VAL A C 1
ATOM 615 O O . VAL A 1 79 ? -3.294 17.453 9.950 1.00 59.28 79 VAL A O 1
ATOM 618 N N . ALA A 1 80 ? -5.462 17.797 9.505 1.00 53.78 80 ALA A N 1
ATOM 619 C CA . ALA A 1 80 ? -5.721 18.369 10.814 1.00 53.78 80 ALA A CA 1
ATOM 620 C C . ALA A 1 80 ? -5.904 17.168 11.743 1.00 53.78 80 ALA A C 1
ATOM 622 O O . ALA A 1 80 ? -7.036 16.788 12.035 1.00 53.78 80 ALA A O 1
ATOM 623 N N . LEU A 1 81 ? -4.798 16.489 12.093 1.00 54.62 81 LEU A N 1
ATOM 624 C CA . LEU A 1 81 ? -4.820 15.513 13.162 1.00 54.62 81 LEU A CA 1
ATOM 625 C C . LEU A 1 81 ? -5.257 16.343 14.356 1.00 54.62 81 LEU A C 1
ATOM 627 O O . LEU A 1 81 ? -4.487 17.176 14.830 1.00 54.62 81 LEU A O 1
ATOM 631 N N . GLY A 1 82 ? -6.524 16.233 14.745 1.00 49.81 82 GLY A N 1
ATOM 632 C CA . GLY A 1 82 ? -6.994 16.862 15.960 1.00 49.81 82 GLY A CA 1
ATOM 633 C C . GLY A 1 82 ? -5.985 16.506 17.039 1.00 49.81 82 GLY A C 1
ATOM 634 O O . GLY A 1 82 ? -5.575 15.346 17.135 1.00 49.81 82 GLY A O 1
ATOM 635 N N . SER A 1 83 ? -5.501 17.502 17.775 1.00 46.50 83 SER A N 1
ATOM 636 C CA . SER A 1 83 ? -4.630 17.223 18.902 1.00 46.50 83 SER A CA 1
ATOM 637 C C . SER A 1 83 ? -5.376 16.281 19.849 1.00 46.50 83 SER A C 1
ATOM 639 O O . SER A 1 83 ? -6.611 16.194 19.815 1.00 46.50 83 SER A O 1
ATOM 641 N N . LEU A 1 84 ? -4.651 15.605 20.740 1.00 49.06 84 LEU A N 1
ATOM 642 C CA . LEU A 1 84 ? -5.275 14.912 21.874 1.00 49.06 84 LEU A CA 1
ATOM 643 C C . LEU A 1 84 ? -6.299 15.814 22.604 1.00 49.06 84 LEU A C 1
ATOM 645 O O . LEU A 1 84 ? -7.262 15.311 23.172 1.00 49.06 84 LEU A O 1
ATOM 649 N N . GLU A 1 85 ? -6.136 17.141 22.513 1.00 45.62 85 GLU A N 1
ATOM 650 C CA . GLU A 1 85 ? -7.058 18.151 23.037 1.00 45.62 85 GLU A CA 1
ATOM 651 C C . GLU A 1 85 ? -8.200 18.549 22.072 1.00 45.62 85 GLU A C 1
ATOM 653 O O . GLU A 1 85 ? -9.291 18.866 22.541 1.00 45.62 85 GLU A O 1
ATOM 658 N N . SER A 1 86 ? -8.004 18.535 20.742 1.00 50.69 86 SER A N 1
ATOM 659 C CA . SER A 1 86 ? -9.020 18.940 19.746 1.00 50.69 86 SER A CA 1
ATOM 660 C C . SER A 1 86 ? -9.816 17.788 19.118 1.00 50.69 86 SER A C 1
ATOM 662 O O . SER A 1 86 ? -10.759 18.029 18.364 1.00 50.69 86 SER A O 1
ATOM 664 N N . GLY A 1 87 ? -9.534 16.541 19.505 1.00 48.78 87 GLY A N 1
ATOM 665 C CA . GLY A 1 87 ? -10.527 15.472 19.459 1.00 48.78 87 GLY A CA 1
ATOM 666 C C . GLY A 1 87 ? -10.717 14.804 18.101 1.00 48.78 87 GLY A C 1
ATOM 667 O O . GLY A 1 87 ? -11.860 14.569 17.698 1.00 48.78 87 GLY A O 1
ATOM 668 N N . ILE A 1 88 ? -9.634 14.379 17.437 1.00 53.75 88 ILE A N 1
ATOM 669 C CA . ILE A 1 88 ? -9.785 13.188 16.591 1.00 53.75 88 ILE A CA 1
ATOM 670 C C . ILE A 1 88 ? -10.113 12.027 17.523 1.00 53.75 88 ILE A C 1
ATOM 672 O O . ILE A 1 88 ? -9.258 11.461 18.193 1.00 53.75 88 ILE A O 1
ATOM 676 N N . ARG A 1 89 ? -11.408 11.721 17.596 1.00 65.31 89 ARG A N 1
ATOM 677 C CA . ARG A 1 89 ? -11.944 10.627 18.409 1.00 65.31 89 ARG A CA 1
ATOM 678 C C . ARG A 1 89 ? -11.881 9.294 17.691 1.00 65.31 89 ARG A C 1
ATOM 680 O O . ARG A 1 89 ? -12.440 8.344 18.229 1.00 65.31 89 ARG A O 1
ATOM 687 N N . HIS A 1 90 ? -11.315 9.247 16.485 1.00 80.06 90 HIS A N 1
ATOM 688 C CA . HIS A 1 90 ? -11.218 8.019 15.728 1.00 80.06 90 HIS A CA 1
ATOM 689 C C . HIS A 1 90 ? -9.919 7.902 14.940 1.00 80.06 90 HIS A C 1
ATOM 691 O O . HIS A 1 90 ? -9.477 8.855 14.309 1.00 80.06 90 HIS A O 1
ATOM 697 N N . ILE A 1 91 ? -9.327 6.719 14.954 1.00 86.44 91 ILE A N 1
ATOM 698 C CA . ILE A 1 91 ? -8.136 6.404 14.169 1.00 86.44 91 ILE A CA 1
ATOM 699 C C . ILE A 1 91 ? -8.372 5.102 13.421 1.00 86.44 91 ILE A C 1
ATOM 701 O O . ILE A 1 91 ? -9.017 4.189 13.940 1.00 86.44 91 ILE A O 1
ATOM 705 N N . ILE A 1 92 ? -7.861 5.039 12.194 1.00 89.31 92 ILE A N 1
ATOM 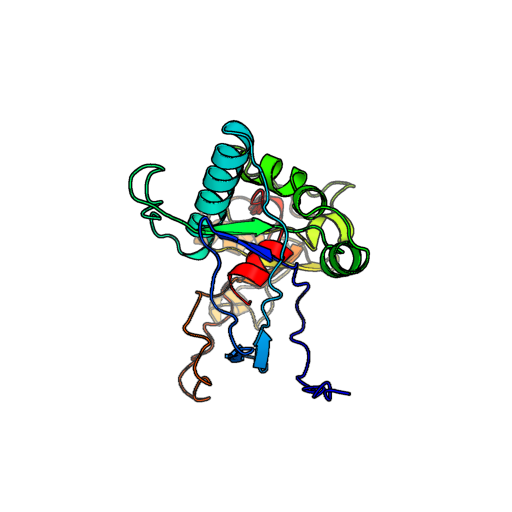706 C CA . ILE A 1 92 ? -7.858 3.812 11.403 1.00 89.31 92 ILE A CA 1
ATOM 707 C C . ILE A 1 92 ? -6.521 3.123 11.636 1.00 89.31 92 ILE A C 1
ATOM 709 O O . ILE A 1 92 ? -5.468 3.744 11.482 1.00 89.31 92 ILE A O 1
ATOM 713 N N . VAL A 1 93 ? -6.568 1.850 12.015 1.00 92.38 93 VAL A N 1
ATOM 714 C CA . VAL A 1 93 ? -5.381 1.061 12.353 1.00 92.38 93 VAL A CA 1
ATOM 715 C C . VAL A 1 93 ? -5.357 -0.243 11.556 1.00 92.38 93 VAL A C 1
ATOM 717 O O . VAL A 1 93 ? -6.421 -0.792 11.245 1.00 92.38 93 VAL A O 1
ATOM 720 N N . PRO A 1 94 ? -4.163 -0.753 11.210 1.00 94.56 94 PRO A N 1
ATOM 721 C CA . PRO A 1 94 ? -4.040 -1.987 10.460 1.00 94.56 94 PRO A CA 1
ATOM 722 C C . PRO A 1 94 ? -4.319 -3.176 11.381 1.00 94.56 94 PRO A C 1
ATOM 724 O O . PRO A 1 94 ? -3.841 -3.229 12.519 1.00 94.56 94 PRO A O 1
ATOM 727 N N . LEU A 1 95 ? -5.075 -4.148 10.879 1.00 94.81 95 LEU A N 1
ATOM 728 C CA . LEU A 1 95 ? -5.224 -5.441 11.533 1.00 94.81 95 LEU A CA 1
ATOM 729 C C . LEU A 1 95 ? -4.362 -6.491 10.835 1.00 94.81 95 LEU A C 1
ATOM 731 O O . LEU A 1 95 ? -3.971 -6.325 9.686 1.00 94.81 95 LEU A O 1
ATOM 735 N N . LYS A 1 96 ? -4.069 -7.600 11.507 1.00 94.12 96 LYS A N 1
ATOM 736 C CA . LYS A 1 96 ? -3.355 -8.732 10.897 1.00 94.12 96 LYS A CA 1
ATOM 737 C C . LYS A 1 96 ? -4.173 -9.354 9.755 1.00 94.12 96 LYS A C 1
ATOM 739 O O . LYS A 1 96 ? -5.399 -9.332 9.783 1.00 94.12 96 LYS A O 1
ATOM 744 N N . ASN A 1 97 ? -3.504 -10.000 8.793 1.00 88.81 97 ASN A N 1
ATOM 745 C CA . ASN A 1 97 ? -4.137 -10.627 7.612 1.00 88.81 97 ASN A CA 1
ATOM 746 C C . ASN A 1 97 ? -5.262 -11.637 7.928 1.00 88.81 97 ASN A C 1
ATOM 748 O O . ASN A 1 97 ? -6.095 -11.918 7.078 1.00 88.81 97 ASN A O 1
ATOM 752 N N . ASN A 1 98 ? -5.296 -12.197 9.137 1.00 89.06 98 ASN A N 1
ATOM 753 C CA . ASN A 1 98 ? -6.308 -13.147 9.602 1.00 89.06 98 ASN A CA 1
ATOM 754 C C . ASN A 1 98 ? -7.155 -12.599 10.763 1.00 89.06 98 ASN A C 1
ATOM 756 O O . ASN A 1 98 ? -7.737 -13.381 11.518 1.00 89.06 98 ASN A O 1
ATOM 760 N N . ALA A 1 99 ? -7.214 -11.276 10.931 1.00 90.69 99 ALA A N 1
ATOM 761 C CA . ALA A 1 99 ? -7.889 -10.647 12.058 1.00 90.69 99 ALA A CA 1
ATOM 762 C C . ALA A 1 99 ? -9.373 -11.010 12.149 1.00 90.69 99 ALA A C 1
ATOM 764 O O . ALA A 1 99 ? -9.854 -11.225 13.254 1.00 90.69 99 ALA A O 1
ATOM 765 N N . ASP A 1 100 ? -10.074 -11.179 11.027 1.00 87.56 100 ASP A N 1
ATOM 766 C CA . ASP A 1 100 ? -11.486 -11.581 11.033 1.00 87.56 100 ASP A CA 1
ATOM 767 C C . ASP A 1 100 ? -11.688 -12.972 11.651 1.00 87.56 100 ASP A C 1
ATOM 769 O O . ASP A 1 100 ? -12.643 -13.204 12.392 1.00 87.56 100 ASP A O 1
ATOM 773 N N . LEU A 1 101 ? -10.780 -13.912 11.359 1.00 89.19 101 LEU A N 1
ATOM 774 C CA . LEU A 1 101 ? -10.795 -15.253 11.950 1.00 89.19 101 LEU A CA 1
ATOM 775 C C . LEU A 1 101 ? -10.420 -15.187 13.430 1.00 89.19 101 LEU A C 1
ATOM 777 O O . LEU A 1 101 ? -11.123 -15.742 14.266 1.00 89.19 101 LEU A O 1
ATOM 781 N N . MET A 1 102 ? -9.364 -14.442 13.763 1.00 91.00 102 MET A N 1
ATOM 782 C CA . MET A 1 102 ? -8.944 -14.238 15.151 1.00 91.00 102 MET A CA 1
ATOM 783 C C . MET A 1 102 ? -10.052 -13.591 15.995 1.00 91.00 102 MET A C 1
ATOM 785 O O . MET A 1 102 ? -10.251 -13.978 17.143 1.00 91.00 102 MET A O 1
ATOM 789 N N . PHE A 1 103 ? -10.789 -12.634 15.431 1.00 90.12 103 PHE A N 1
ATOM 790 C CA . PHE A 1 103 ? -11.915 -11.982 16.088 1.00 90.12 103 PHE A CA 1
ATOM 791 C C . PHE A 1 103 ? -13.057 -12.972 16.342 1.00 90.12 103 PHE A C 1
ATOM 793 O O . PHE A 1 103 ? -13.568 -13.042 17.457 1.00 90.12 103 PHE A O 1
ATOM 800 N N . LYS A 1 104 ? -13.403 -13.807 15.350 1.00 89.19 104 LYS A N 1
ATOM 801 C CA . LYS A 1 104 ? -14.398 -14.888 15.507 1.00 89.19 104 LYS A CA 1
ATOM 802 C C . LYS A 1 104 ? -13.984 -15.929 16.548 1.00 89.19 104 LYS A C 1
ATOM 804 O O . LYS A 1 104 ? -14.837 -16.422 17.279 1.00 89.19 104 LYS A O 1
ATOM 809 N N . ASP A 1 105 ? -12.688 -16.209 16.655 1.00 92.75 105 ASP A N 1
ATOM 810 C CA . ASP A 1 105 ? -12.111 -17.100 17.668 1.00 92.75 105 ASP A CA 1
ATOM 811 C C . ASP A 1 105 ? -12.029 -16.455 19.067 1.00 92.75 105 ASP A C 1
ATOM 813 O O . ASP A 1 105 ? -11.486 -17.056 19.999 1.00 92.75 105 ASP A O 1
ATOM 817 N N . GLY A 1 106 ? -12.529 -15.224 19.231 1.00 89.94 106 GLY A N 1
ATOM 818 C CA . GLY A 1 106 ? -12.546 -14.509 20.506 1.00 89.94 106 GLY A CA 1
ATOM 819 C C . GLY A 1 106 ? -11.161 -14.065 20.973 1.00 89.94 106 GLY A C 1
ATOM 820 O O . GLY A 1 106 ? -10.908 -13.991 22.177 1.00 89.94 106 GLY A O 1
ATOM 821 N N . LYS A 1 107 ? -10.222 -13.816 20.050 1.00 92.62 107 LYS A N 1
ATOM 822 C CA . LYS A 1 107 ? -8.923 -13.242 20.417 1.00 92.62 107 LYS A CA 1
ATOM 823 C C . LYS A 1 107 ? -9.100 -11.795 20.897 1.00 92.62 107 LYS A C 1
ATOM 825 O O . LYS A 1 107 ? -9.872 -11.056 20.286 1.00 92.62 107 LYS A O 1
ATOM 830 N N . PRO A 1 108 ? -8.346 -11.365 21.927 1.00 90.25 108 PRO A N 1
ATOM 831 C CA . PRO A 1 108 ? -8.397 -9.988 22.408 1.00 90.25 108 PRO A CA 1
ATOM 832 C C . PRO A 1 108 ? -8.098 -8.981 21.294 1.00 90.25 108 PRO A C 1
ATOM 834 O O . PRO A 1 108 ? -7.180 -9.203 20.499 1.00 90.25 108 PRO A O 1
ATOM 837 N N . LEU A 1 109 ? -8.804 -7.846 21.288 1.00 89.62 109 LEU A N 1
ATOM 838 C CA . LEU A 1 109 ? -8.670 -6.806 20.255 1.00 89.62 109 LEU A CA 1
ATOM 839 C C . LEU A 1 109 ? -7.228 -6.325 20.052 1.00 89.62 109 LEU A C 1
ATOM 841 O O . LEU A 1 109 ? -6.795 -6.111 18.922 1.00 89.62 109 LEU A O 1
ATOM 845 N N . GLU A 1 110 ? -6.454 -6.214 21.133 1.00 90.88 110 GLU A N 1
ATOM 846 C CA . GLU A 1 110 ? -5.045 -5.806 21.075 1.00 90.88 110 GLU A CA 1
ATOM 847 C C . GLU A 1 110 ? -4.188 -6.757 20.224 1.00 90.88 110 GLU A C 1
ATOM 849 O O . GLU A 1 110 ? -3.231 -6.325 19.582 1.00 90.88 110 GLU A O 1
ATOM 854 N N . GLN A 1 111 ? -4.540 -8.048 20.177 1.00 92.69 111 GLN A N 1
ATOM 855 C CA . GLN A 1 111 ? -3.821 -9.047 19.384 1.00 92.69 111 GLN A CA 1
ATOM 856 C C . GLN A 1 111 ? -4.180 -9.001 17.898 1.00 92.69 111 GLN A C 1
ATOM 858 O O . GLN A 1 111 ? -3.440 -9.580 17.095 1.00 92.69 111 GLN A O 1
ATOM 863 N N . LEU A 1 112 ? -5.292 -8.351 17.542 1.00 94.38 112 LEU A N 1
ATOM 864 C CA . LEU A 1 112 ? -5.733 -8.175 16.160 1.00 94.38 112 LEU A CA 1
ATOM 865 C C . LEU A 1 112 ? -4.957 -7.059 15.466 1.00 94.38 112 LEU A C 1
ATOM 867 O O . LEU A 1 112 ? -4.717 -7.159 14.265 1.00 94.38 112 LEU A O 1
ATOM 871 N N . ILE A 1 113 ? -4.550 -6.031 16.219 1.00 95.38 113 ILE A N 1
ATOM 872 C CA . ILE A 1 113 ? -3.754 -4.914 15.706 1.00 95.38 113 ILE A CA 1
ATOM 873 C C . ILE A 1 113 ? -2.397 -5.435 15.232 1.00 95.38 113 ILE A C 1
ATOM 875 O O . ILE A 1 113 ? -1.702 -6.187 15.930 1.00 95.38 113 ILE A O 1
ATOM 879 N N . ASP A 1 114 ? -2.010 -5.022 14.029 1.00 95.81 114 ASP A N 1
ATOM 880 C CA . ASP A 1 114 ? -0.692 -5.312 13.485 1.00 95.81 114 ASP A CA 1
ATOM 881 C C . ASP A 1 114 ? 0.328 -4.288 13.994 1.00 95.81 114 ASP A C 1
ATOM 883 O O . ASP A 1 114 ? 0.668 -3.308 13.334 1.00 95.81 114 ASP A O 1
ATOM 887 N N . TRP A 1 115 ? 0.815 -4.509 15.214 1.00 94.94 115 TRP A N 1
ATOM 888 C CA . TRP A 1 115 ? 1.817 -3.633 15.817 1.00 94.94 115 TRP A CA 1
ATOM 889 C C . TRP A 1 115 ? 3.130 -3.597 15.030 1.00 94.94 115 TRP A C 1
ATOM 891 O O . TRP A 1 115 ? 3.811 -2.578 15.062 1.00 94.94 115 TRP A O 1
ATOM 901 N N . ASN A 1 116 ? 3.484 -4.654 14.293 1.00 93.62 116 ASN A N 1
ATOM 902 C CA . ASN A 1 116 ? 4.699 -4.648 13.476 1.00 93.62 116 ASN A CA 1
ATOM 903 C C . ASN A 1 116 ? 4.554 -3.685 12.293 1.00 93.62 116 ASN A C 1
ATOM 905 O O . ASN A 1 116 ? 5.481 -2.924 12.011 1.00 93.62 116 ASN A O 1
ATOM 909 N N . GLU A 1 117 ? 3.389 -3.679 11.643 1.00 92.62 117 GLU A N 1
ATOM 910 C CA . GLU A 1 117 ? 3.048 -2.704 10.603 1.00 92.62 117 GLU A CA 1
ATOM 911 C C . GLU A 1 117 ? 3.088 -1.273 11.158 1.00 92.62 117 GLU A C 1
ATOM 913 O O . GLU A 1 117 ? 3.709 -0.393 10.565 1.00 92.62 117 GLU A O 1
ATOM 918 N N . VAL A 1 118 ? 2.511 -1.057 12.347 1.00 93.94 118 VAL A N 1
ATOM 919 C CA . VAL A 1 118 ? 2.521 0.249 13.028 1.00 93.94 118 VAL A CA 1
ATOM 920 C C . VAL A 1 118 ? 3.952 0.728 13.277 1.00 93.94 118 VAL A C 1
ATOM 922 O O . VAL A 1 118 ? 4.313 1.827 12.858 1.00 93.94 118 VAL A O 1
ATOM 925 N N . GLN A 1 119 ? 4.793 -0.100 13.904 1.00 92.12 119 GLN A N 1
ATOM 926 C CA . GLN A 1 119 ? 6.189 0.250 14.193 1.00 92.12 119 GLN A CA 1
ATOM 927 C C . GLN A 1 119 ? 7.004 0.499 12.916 1.00 92.12 119 GLN A C 1
ATOM 929 O O . GLN A 1 119 ? 7.824 1.417 12.875 1.00 92.12 119 GLN A O 1
ATOM 934 N N . THR A 1 120 ? 6.747 -0.271 11.856 1.00 88.88 120 THR A N 1
ATOM 935 C CA . THR A 1 120 ? 7.404 -0.082 10.556 1.00 88.88 120 THR A CA 1
ATOM 936 C C . THR A 1 120 ? 7.002 1.252 9.925 1.00 88.88 120 THR A C 1
ATOM 938 O O . THR A 1 120 ? 7.875 2.050 9.580 1.00 88.88 120 THR A O 1
ATOM 941 N N . GLY A 1 121 ? 5.700 1.538 9.840 1.00 86.50 121 GLY A N 1
ATOM 942 C CA . GLY A 1 121 ? 5.170 2.730 9.172 1.00 86.50 121 GLY A CA 1
ATOM 943 C C . GLY A 1 121 ? 5.440 4.044 9.894 1.00 86.50 121 GLY A C 1
ATOM 944 O O . GLY A 1 121 ? 5.497 5.098 9.262 1.00 86.50 121 GLY A O 1
ATOM 945 N N . MET A 1 122 ? 5.679 4.012 11.204 1.00 86.06 122 MET A N 1
ATOM 946 C CA . MET A 1 122 ? 6.114 5.201 11.942 1.00 86.06 122 MET A CA 1
ATOM 947 C C . MET A 1 122 ? 7.529 5.658 11.594 1.00 86.06 122 MET A C 1
ATOM 949 O O . MET A 1 122 ? 7.862 6.830 11.807 1.00 86.06 122 MET A O 1
ATOM 953 N N . ASN A 1 123 ? 8.371 4.768 11.068 1.00 78.00 123 ASN A N 1
ATOM 954 C CA . ASN A 1 123 ? 9.761 5.078 10.775 1.00 78.00 123 ASN A CA 1
ATOM 955 C C . ASN A 1 123 ? 9.882 5.820 9.431 1.00 78.00 123 ASN A C 1
ATOM 957 O O . ASN A 1 123 ? 10.312 5.279 8.414 1.00 78.00 123 ASN A O 1
ATOM 961 N N . THR A 1 124 ? 9.458 7.087 9.438 1.00 62.28 124 THR A N 1
ATOM 962 C CA . THR A 1 124 ? 9.345 7.979 8.265 1.00 62.28 124 THR A CA 1
ATOM 963 C C . THR A 1 124 ? 10.667 8.263 7.540 1.00 62.28 124 THR A C 1
ATOM 965 O O . THR A 1 124 ? 10.644 8.716 6.398 1.00 62.28 124 THR A O 1
ATOM 968 N N . SER A 1 125 ? 11.810 7.950 8.154 1.00 58.94 125 SER A N 1
ATOM 969 C CA . SER A 1 125 ? 13.142 8.051 7.540 1.00 58.94 125 SER A CA 1
ATOM 970 C C . SER A 1 125 ? 13.479 6.882 6.601 1.00 58.94 125 SER A C 1
ATOM 972 O O . SER A 1 125 ? 14.489 6.935 5.904 1.00 58.94 125 SER A O 1
ATOM 974 N N . ASN A 1 126 ? 12.658 5.826 6.569 1.00 57.81 126 ASN A N 1
ATOM 975 C CA . ASN A 1 126 ? 12.970 4.562 5.899 1.00 57.81 126 ASN A CA 1
ATOM 976 C C . ASN A 1 126 ? 12.263 4.409 4.549 1.00 57.81 126 ASN A C 1
ATOM 978 O O . ASN A 1 126 ? 11.625 3.384 4.301 1.00 57.81 126 ASN A O 1
ATOM 982 N N . SER A 1 127 ?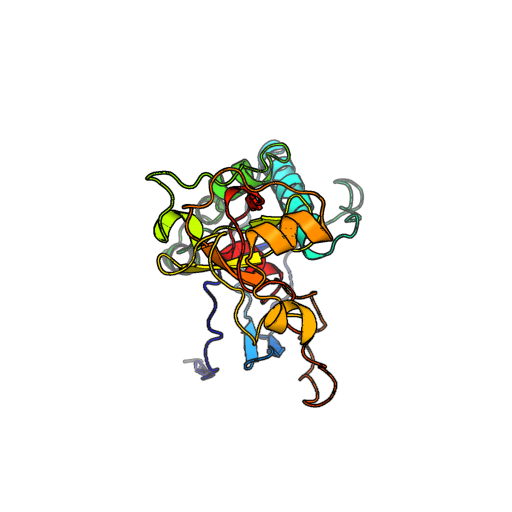 12.384 5.379 3.641 1.00 70.31 127 SER A N 1
ATOM 983 C CA . SER A 1 127 ? 12.215 4.998 2.238 1.00 70.31 127 SER A CA 1
ATOM 984 C C . SER A 1 127 ? 13.338 4.017 1.907 1.00 70.31 127 SER A C 1
ATOM 986 O O . SER A 1 127 ? 14.505 4.408 1.873 1.00 70.31 127 SER A O 1
ATOM 988 N N . VAL A 1 128 ? 13.006 2.739 1.756 1.00 80.06 128 VAL A N 1
ATOM 989 C CA . VAL A 1 128 ? 14.014 1.705 1.515 1.00 80.06 128 VAL A CA 1
ATOM 990 C C . VAL A 1 128 ? 14.263 1.634 0.018 1.00 80.06 128 VAL A C 1
ATOM 992 O O . VAL A 1 128 ? 13.328 1.422 -0.758 1.00 80.06 128 VAL A O 1
ATOM 995 N N . ASP A 1 129 ? 15.518 1.827 -0.381 1.00 84.56 129 ASP A N 1
ATOM 996 C CA . ASP A 1 129 ? 15.939 1.620 -1.763 1.00 84.56 129 ASP A CA 1
ATOM 997 C C . ASP A 1 129 ? 15.634 0.188 -2.191 1.00 84.56 129 ASP A C 1
ATOM 999 O O . ASP A 1 129 ? 15.969 -0.773 -1.493 1.00 84.56 129 ASP A O 1
ATOM 1003 N N . ILE A 1 130 ? 15.028 0.043 -3.364 1.00 83.19 130 ILE A N 1
ATOM 1004 C CA . ILE A 1 130 ? 14.786 -1.271 -3.938 1.00 83.19 130 ILE A CA 1
ATOM 1005 C C . ILE A 1 130 ? 16.081 -1.749 -4.589 1.00 83.19 130 ILE A C 1
ATOM 1007 O O . ILE A 1 130 ? 16.613 -1.108 -5.496 1.00 83.19 130 ILE A O 1
ATOM 1011 N N . ARG A 1 131 ? 16.593 -2.888 -4.122 1.00 78.44 131 ARG A N 1
ATOM 1012 C CA . ARG A 1 131 ? 17.767 -3.546 -4.699 1.00 78.44 131 ARG A CA 1
ATOM 1013 C C . ARG A 1 131 ? 17.324 -4.770 -5.482 1.00 78.44 131 ARG A C 1
ATOM 1015 O O . ARG A 1 131 ? 16.524 -5.561 -4.998 1.00 78.44 131 ARG A O 1
ATOM 1022 N N . ASN A 1 132 ? 17.848 -4.911 -6.695 1.00 77.12 132 ASN A N 1
ATOM 1023 C CA . ASN A 1 132 ? 17.668 -6.111 -7.503 1.00 77.12 132 ASN A CA 1
ATOM 1024 C C . ASN A 1 132 ? 18.695 -7.174 -7.074 1.00 77.12 132 ASN A C 1
ATOM 1026 O O . ASN A 1 132 ? 19.706 -7.380 -7.743 1.00 77.12 132 ASN A O 1
ATOM 1030 N N . ASP A 1 133 ? 18.480 -7.776 -5.906 1.00 81.00 133 ASP A N 1
ATOM 1031 C CA . ASP A 1 133 ? 19.319 -8.837 -5.345 1.00 81.00 133 ASP A CA 1
ATOM 1032 C C . ASP A 1 133 ? 18.539 -10.157 -5.187 1.00 81.00 133 ASP A C 1
ATOM 1034 O O . ASP A 1 133 ? 17.439 -10.318 -5.711 1.00 81.00 133 ASP A O 1
ATOM 1038 N N . ASN A 1 134 ? 19.115 -11.139 -4.490 1.00 72.94 134 ASN A N 1
ATOM 1039 C CA . ASN A 1 134 ? 18.487 -12.453 -4.317 1.00 72.94 134 ASN A CA 1
ATOM 1040 C C . ASN A 1 134 ? 17.175 -12.411 -3.507 1.00 72.94 134 ASN A C 1
ATOM 1042 O O . ASN A 1 134 ? 16.416 -13.378 -3.551 1.00 72.94 134 ASN A O 1
ATOM 1046 N N . GLU A 1 135 ? 16.902 -11.331 -2.769 1.00 79.94 135 GLU A N 1
ATOM 1047 C CA . GLU A 1 135 ? 15.645 -11.144 -2.038 1.00 79.94 135 GLU A CA 1
ATOM 1048 C C . GLU A 1 135 ? 14.551 -10.529 -2.924 1.00 79.94 135 GLU A C 1
ATOM 1050 O O . GLU A 1 135 ? 13.378 -10.513 -2.537 1.00 79.94 135 GLU A O 1
ATOM 1055 N N . PHE A 1 136 ? 14.902 -10.099 -4.145 1.00 86.44 136 PHE A N 1
ATOM 1056 C CA . PHE A 1 136 ? 13.998 -9.529 -5.141 1.00 86.44 136 PHE A CA 1
ATOM 1057 C C . PHE A 1 136 ? 13.061 -10.588 -5.747 1.00 86.44 136 PHE A C 1
ATOM 1059 O O . PHE A 1 136 ? 13.170 -11.016 -6.896 1.00 86.44 136 PHE A O 1
ATOM 1066 N N . THR A 1 137 ? 12.116 -11.037 -4.928 1.00 90.69 137 THR A N 1
ATOM 1067 C CA . THR A 1 137 ? 11.143 -12.091 -5.224 1.00 90.69 137 THR A CA 1
ATOM 1068 C C . THR A 1 137 ? 9.723 -11.545 -5.152 1.00 90.69 137 THR A C 1
ATOM 1070 O O . THR A 1 137 ? 9.458 -10.533 -4.504 1.00 90.69 137 THR A O 1
ATOM 1073 N N . TRP A 1 138 ? 8.769 -12.216 -5.802 1.00 90.44 138 TRP A N 1
ATOM 1074 C CA . TRP A 1 138 ? 7.371 -11.781 -5.741 1.00 90.44 138 TRP A CA 1
ATOM 1075 C C . TRP A 1 138 ? 6.820 -11.801 -4.308 1.00 90.44 138 TRP A C 1
ATOM 1077 O O . TRP A 1 138 ? 6.137 -10.862 -3.902 1.00 90.44 138 TRP A O 1
ATOM 1087 N N . ASP A 1 139 ? 7.204 -12.797 -3.508 1.00 89.25 139 ASP A N 1
ATOM 1088 C CA . ASP A 1 139 ? 6.829 -12.892 -2.093 1.00 89.25 139 ASP A CA 1
ATOM 1089 C C . ASP A 1 139 ? 7.274 -11.661 -1.293 1.00 89.25 139 ASP A C 1
ATOM 1091 O O . ASP A 1 139 ? 6.558 -11.210 -0.402 1.00 89.25 139 ASP A O 1
ATOM 1095 N N . PHE A 1 140 ? 8.406 -11.057 -1.654 1.00 87.81 140 PHE A N 1
ATOM 1096 C CA . PHE A 1 140 ? 8.867 -9.816 -1.045 1.00 87.81 140 PHE A CA 1
ATOM 1097 C C . PHE A 1 140 ? 8.120 -8.573 -1.562 1.00 87.81 140 PHE A C 1
ATOM 1099 O O . PHE A 1 140 ? 7.803 -7.682 -0.773 1.00 87.81 140 PHE A O 1
ATOM 1106 N N . LEU A 1 141 ? 7.840 -8.494 -2.868 1.00 90.19 141 LEU A N 1
ATOM 1107 C CA . LEU A 1 141 ? 7.337 -7.272 -3.515 1.00 90.19 141 LEU A CA 1
ATOM 1108 C C . LEU A 1 141 ? 5.808 -7.123 -3.476 1.00 90.19 141 LEU A C 1
ATOM 1110 O O . LEU A 1 141 ? 5.318 -5.997 -3.470 1.00 90.19 141 LEU A O 1
ATOM 1114 N N . HIS A 1 142 ? 5.044 -8.217 -3.479 1.00 90.69 142 HIS A N 1
ATOM 1115 C CA . HIS A 1 142 ? 3.600 -8.188 -3.760 1.00 90.69 142 HIS A CA 1
ATOM 1116 C C . HIS A 1 142 ? 2.767 -7.331 -2.792 1.00 90.69 142 HIS A C 1
ATOM 1118 O O . HIS A 1 142 ? 1.732 -6.798 -3.188 1.00 90.69 142 HIS A O 1
ATOM 1124 N N . ASP A 1 143 ? 3.211 -7.188 -1.540 1.00 91.12 143 ASP A N 1
ATOM 1125 C CA . ASP A 1 143 ? 2.544 -6.381 -0.510 1.00 91.12 143 ASP A CA 1
ATOM 1126 C C . ASP A 1 143 ? 3.313 -5.083 -0.199 1.00 91.12 143 ASP A C 1
ATOM 1128 O O . ASP A 1 143 ? 3.248 -4.553 0.909 1.00 91.12 143 ASP A O 1
ATOM 1132 N N . ARG A 1 144 ? 4.089 -4.565 -1.159 1.00 92.19 144 ARG A N 1
ATOM 1133 C CA . ARG A 1 144 ? 4.860 -3.318 -1.026 1.00 92.19 144 ARG A CA 1
ATOM 1134 C C . ARG A 1 144 ? 4.288 -2.205 -1.888 1.00 92.19 144 ARG A C 1
ATOM 1136 O O . ARG A 1 144 ? 3.644 -2.441 -2.904 1.00 92.19 144 ARG A O 1
ATOM 1143 N N . VAL A 1 145 ? 4.571 -0.973 -1.486 1.00 91.94 145 VAL A N 1
ATOM 1144 C CA . VAL A 1 145 ? 4.154 0.236 -2.199 1.00 91.94 145 VAL A CA 1
ATOM 1145 C C . VAL A 1 145 ? 5.395 0.951 -2.691 1.00 91.94 145 VAL A C 1
ATOM 1147 O O . VAL A 1 145 ? 6.288 1.254 -1.899 1.00 91.94 145 VAL A O 1
ATOM 1150 N N . PHE A 1 146 ? 5.460 1.216 -3.991 1.00 91.94 146 PHE A N 1
ATOM 1151 C CA . PHE A 1 146 ? 6.610 1.854 -4.622 1.00 91.94 146 PHE A CA 1
ATOM 1152 C C . PHE A 1 146 ? 6.317 3.303 -4.969 1.00 91.94 146 PHE A C 1
ATOM 1154 O O . PHE A 1 146 ? 5.181 3.677 -5.252 1.00 91.94 146 PHE A O 1
ATOM 1161 N N . PHE A 1 147 ? 7.364 4.112 -5.009 1.00 89.19 147 PHE A N 1
ATOM 1162 C CA . PHE A 1 147 ? 7.338 5.427 -5.628 1.00 89.19 147 PHE A CA 1
ATOM 1163 C C . PHE A 1 147 ? 8.666 5.690 -6.329 1.00 89.19 147 PHE A C 1
ATOM 1165 O O . PHE A 1 147 ? 9.720 5.211 -5.908 1.00 89.19 147 PHE A O 1
ATOM 1172 N N . GLU A 1 148 ? 8.618 6.448 -7.419 1.00 87.19 148 GLU A N 1
ATOM 1173 C CA . GLU A 1 148 ? 9.817 6.826 -8.161 1.00 87.19 148 GLU A CA 1
ATOM 1174 C C . GLU A 1 148 ? 10.513 8.003 -7.476 1.00 87.19 148 GLU A C 1
ATOM 1176 O O . GLU A 1 148 ? 9.879 9.011 -7.154 1.00 87.19 148 GLU A O 1
ATOM 1181 N N . LYS A 1 149 ? 11.839 7.931 -7.336 1.00 84.75 149 LYS A N 1
ATOM 1182 C CA . LYS A 1 149 ? 12.654 9.021 -6.771 1.00 84.75 149 LYS A CA 1
ATOM 1183 C C . LYS A 1 149 ? 12.533 10.311 -7.592 1.00 84.75 149 LYS A C 1
ATOM 1185 O O . LYS A 1 149 ? 12.515 11.405 -7.037 1.00 84.75 149 LYS A O 1
ATOM 1190 N N . ALA A 1 150 ? 12.418 10.165 -8.913 1.00 75.81 150 ALA A N 1
ATOM 1191 C CA . ALA A 1 150 ? 12.337 11.265 -9.876 1.00 75.81 150 ALA A CA 1
ATOM 1192 C C . ALA A 1 150 ? 10.948 11.921 -9.959 1.00 75.81 150 ALA A C 1
ATOM 1194 O O . ALA A 1 150 ? 10.825 13.078 -10.356 1.00 75.81 150 ALA A O 1
ATOM 1195 N N . GLN A 1 151 ? 9.893 11.178 -9.616 1.00 68.50 151 GLN A N 1
ATOM 1196 C CA . GLN A 1 151 ? 8.505 11.635 -9.669 1.00 68.50 151 GLN A CA 1
ATOM 1197 C C . GLN A 1 151 ? 7.884 11.502 -8.286 1.00 68.50 151 GLN A C 1
ATOM 1199 O O . GLN A 1 151 ? 7.139 10.563 -7.998 1.00 68.50 151 GLN A O 1
ATOM 1204 N N . SER A 1 152 ? 8.182 12.473 -7.425 1.00 63.47 152 SER A N 1
ATOM 1205 C CA . SER A 1 152 ? 7.591 12.502 -6.096 1.00 63.47 152 SER A CA 1
ATOM 1206 C C . SER A 1 152 ? 6.064 12.616 -6.189 1.00 63.47 152 SER A C 1
ATOM 1208 O O . SER A 1 152 ? 5.494 13.432 -6.918 1.00 63.47 152 SER A O 1
ATOM 1210 N N . GLY A 1 153 ? 5.382 11.740 -5.454 1.00 72.56 153 GLY A N 1
ATOM 1211 C CA . GLY A 1 153 ? 3.945 11.811 -5.217 1.00 72.56 153 GLY A CA 1
ATOM 1212 C C . GLY A 1 153 ? 3.149 10.621 -5.735 1.00 72.56 153 GLY A C 1
ATOM 1213 O O . GLY A 1 153 ? 2.161 10.270 -5.097 1.00 72.56 153 GLY A O 1
ATOM 1214 N N . ARG A 1 154 ? 3.527 9.974 -6.844 1.00 83.00 154 ARG A N 1
ATOM 1215 C CA . ARG A 1 154 ? 2.792 8.786 -7.317 1.00 83.00 154 ARG A CA 1
ATOM 1216 C C . ARG A 1 154 ? 3.207 7.547 -6.538 1.00 83.00 154 ARG A C 1
ATOM 1218 O O . ARG A 1 154 ? 4.394 7.295 -6.370 1.00 83.00 154 ARG A O 1
ATOM 1225 N N . LEU A 1 155 ? 2.203 6.801 -6.093 1.00 88.06 155 LEU A N 1
ATOM 1226 C CA . LEU A 1 155 ? 2.374 5.504 -5.458 1.00 88.06 155 LEU A CA 1
ATOM 1227 C C . LEU A 1 155 ? 1.983 4.428 -6.463 1.00 88.06 155 LEU A C 1
ATOM 1229 O O . LEU A 1 155 ? 1.051 4.618 -7.246 1.00 88.06 155 LEU A O 1
ATOM 1233 N N . TYR A 1 156 ? 2.697 3.317 -6.438 1.00 90.25 156 TYR A N 1
ATOM 1234 C CA . TYR A 1 156 ? 2.520 2.214 -7.361 1.00 90.25 156 TYR A CA 1
ATOM 1235 C C . TYR A 1 156 ? 2.439 0.901 -6.588 1.00 90.25 156 TYR A C 1
ATOM 1237 O O . TYR A 1 156 ? 3.207 0.669 -5.653 1.00 90.25 156 TYR A O 1
ATOM 1245 N N . PHE A 1 157 ? 1.532 0.031 -7.011 1.00 91.44 157 PHE A N 1
ATOM 1246 C CA . PHE A 1 157 ? 1.407 -1.324 -6.508 1.00 91.44 157 PHE A CA 1
ATOM 1247 C C . PHE A 1 157 ? 2.028 -2.309 -7.504 1.00 91.44 157 PHE A C 1
ATOM 1249 O O . PHE A 1 157 ? 1.669 -2.282 -8.686 1.00 91.44 157 PHE A O 1
ATOM 1256 N N . PRO A 1 158 ? 2.927 -3.199 -7.064 1.00 91.69 158 PRO A N 1
ATOM 1257 C CA . PRO A 1 158 ? 3.479 -4.247 -7.911 1.00 91.69 158 PRO A CA 1
ATOM 1258 C C . PRO A 1 158 ? 2.392 -5.196 -8.422 1.00 91.69 158 PRO A C 1
ATOM 1260 O O . PRO A 1 158 ? 1.447 -5.526 -7.706 1.00 91.69 158 PRO A O 1
ATOM 1263 N N . LYS A 1 159 ? 2.541 -5.651 -9.667 1.00 90.81 159 LYS A N 1
ATOM 1264 C CA . LYS A 1 159 ? 1.687 -6.665 -10.308 1.00 90.81 159 LYS A CA 1
ATOM 1265 C C . LYS A 1 159 ? 2.481 -7.896 -10.733 1.00 90.81 159 LYS A C 1
ATOM 1267 O O . LYS A 1 159 ? 1.973 -9.004 -10.598 1.00 90.81 159 LYS A O 1
ATOM 1272 N N . ALA A 1 160 ? 3.698 -7.711 -11.247 1.00 91.50 160 ALA A N 1
ATOM 1273 C CA . ALA A 1 160 ? 4.569 -8.814 -11.647 1.00 91.50 160 ALA A CA 1
ATOM 1274 C C . ALA A 1 160 ? 6.041 -8.388 -11.738 1.00 91.50 160 ALA A C 1
ATOM 1276 O O . ALA A 1 160 ? 6.349 -7.238 -12.051 1.00 91.50 160 ALA A O 1
ATOM 1277 N N . ILE A 1 161 ? 6.952 -9.345 -11.548 1.00 93.25 161 ILE A N 1
ATOM 1278 C CA . ILE A 1 161 ? 8.356 -9.204 -11.952 1.00 93.25 161 ILE A CA 1
ATOM 1279 C C . ILE A 1 161 ? 8.465 -9.615 -13.422 1.00 93.25 161 ILE A C 1
ATOM 1281 O O . ILE A 1 161 ? 8.052 -10.713 -13.796 1.00 93.25 161 ILE A O 1
ATOM 1285 N N . ARG A 1 162 ? 9.026 -8.746 -14.261 1.00 92.19 162 ARG A N 1
ATOM 1286 C CA . ARG A 1 162 ? 9.197 -8.970 -15.700 1.00 92.19 162 ARG A CA 1
ATOM 1287 C C . ARG A 1 162 ? 10.636 -9.341 -15.999 1.00 92.19 162 ARG A C 1
ATOM 1289 O O . ARG A 1 162 ? 11.440 -8.499 -16.377 1.00 92.19 162 ARG A O 1
ATOM 1296 N N . SER A 1 163 ? 10.956 -10.621 -15.830 1.00 91.31 163 SER A N 1
ATOM 1297 C CA . SER A 1 163 ? 12.281 -11.165 -16.160 1.00 91.31 163 SER A CA 1
ATOM 1298 C C . SER A 1 163 ? 12.587 -11.157 -17.661 1.00 91.31 163 SER A C 1
ATOM 1300 O O . SER A 1 163 ? 13.730 -11.348 -18.059 1.00 91.31 163 SER A O 1
ATOM 1302 N N . ASP A 1 164 ? 11.563 -10.978 -18.495 1.00 90.81 164 ASP A N 1
ATOM 1303 C CA . ASP A 1 164 ? 11.664 -10.834 -19.945 1.00 90.81 164 ASP A CA 1
ATOM 1304 C C . ASP A 1 164 ? 12.007 -9.403 -20.392 1.00 90.81 164 ASP A C 1
ATOM 1306 O O . ASP A 1 164 ? 12.306 -9.194 -21.566 1.00 90.81 164 ASP A O 1
ATOM 1310 N N . LEU A 1 165 ? 11.970 -8.427 -19.476 1.00 91.44 165 LEU A N 1
ATOM 1311 C CA . LEU A 1 165 ? 12.251 -7.022 -19.753 1.00 91.44 165 LEU A CA 1
ATOM 1312 C C . LEU A 1 165 ? 13.384 -6.499 -18.866 1.00 91.44 165 LEU A C 1
ATOM 1314 O O . LEU A 1 165 ? 13.498 -6.833 -17.690 1.00 91.44 165 LEU A O 1
ATOM 1318 N N . THR A 1 166 ? 14.181 -5.603 -19.434 1.00 94.50 166 THR A N 1
ATOM 1319 C CA . THR A 1 166 ? 15.283 -4.900 -18.764 1.00 94.50 166 THR A CA 1
ATOM 1320 C C . THR A 1 166 ? 15.264 -3.414 -19.128 1.00 94.50 166 THR A C 1
ATOM 1322 O O . THR A 1 166 ? 14.592 -3.034 -20.094 1.00 94.50 166 THR A O 1
ATOM 1325 N N . PRO A 1 167 ? 16.035 -2.545 -18.449 1.00 93.75 167 PRO A N 1
ATOM 1326 C CA . PRO A 1 167 ? 16.173 -1.146 -18.849 1.00 93.75 167 PRO A CA 1
ATOM 1327 C C . PRO A 1 167 ? 16.615 -0.933 -20.305 1.00 93.75 167 PRO A C 1
ATOM 1329 O O . PRO A 1 167 ? 16.292 0.094 -20.900 1.00 93.75 167 PRO A O 1
ATOM 1332 N N . SER A 1 168 ? 17.323 -1.900 -20.898 1.00 93.62 168 SER A N 1
ATOM 1333 C CA . SER A 1 168 ? 17.746 -1.861 -22.308 1.00 93.62 168 SER A CA 1
ATOM 1334 C C . SER A 1 168 ? 16.678 -2.347 -23.290 1.00 93.62 168 SER A C 1
ATOM 1336 O O . SER A 1 168 ? 16.867 -2.248 -24.500 1.00 93.62 168 SER A O 1
ATOM 1338 N N . SER A 1 169 ? 15.567 -2.891 -22.797 1.00 91.12 169 SER A N 1
ATOM 1339 C CA . SER A 1 169 ? 14.475 -3.359 -23.647 1.00 91.12 169 SER A CA 1
ATOM 1340 C C . SER A 1 169 ? 13.742 -2.178 -24.295 1.00 91.12 169 SER A C 1
ATOM 1342 O O . SER A 1 169 ? 13.635 -1.109 -23.681 1.00 91.12 169 SER A O 1
ATOM 1344 N N . PRO A 1 170 ? 13.225 -2.344 -25.525 1.00 87.62 170 PRO A N 1
ATOM 1345 C CA . PRO A 1 170 ? 12.405 -1.326 -26.167 1.00 87.62 170 PRO A CA 1
ATOM 1346 C C . PRO A 1 170 ? 11.093 -1.135 -25.399 1.00 87.62 170 PRO A C 1
ATOM 1348 O O . PRO A 1 170 ? 10.528 -2.091 -24.862 1.00 87.62 170 PRO A O 1
ATOM 1351 N N . ILE A 1 171 ? 10.593 0.098 -25.365 1.00 81.56 171 ILE A N 1
ATOM 1352 C CA . ILE A 1 171 ? 9.330 0.407 -24.688 1.00 81.56 171 ILE A CA 1
ATOM 1353 C C . ILE A 1 171 ? 8.153 -0.086 -25.554 1.00 81.56 171 ILE A C 1
ATOM 1355 O O . ILE A 1 171 ? 8.093 0.241 -26.744 1.00 81.56 171 ILE A O 1
ATOM 1359 N N . PRO A 1 172 ? 7.201 -0.858 -24.995 1.00 74.88 172 PRO A N 1
ATOM 1360 C CA . PRO A 1 172 ? 6.011 -1.291 -25.722 1.00 74.88 172 PRO A CA 1
ATOM 1361 C C . PRO A 1 172 ? 5.148 -0.129 -26.235 1.00 74.88 172 PRO A C 1
ATOM 1363 O O . PRO A 1 172 ? 4.985 0.899 -25.575 1.00 74.88 172 PRO A O 1
ATOM 1366 N N . HIS A 1 173 ? 4.544 -0.320 -27.412 1.00 66.12 173 HIS A N 1
ATOM 1367 C CA . HIS A 1 173 ? 3.747 0.699 -28.107 1.00 66.12 173 HIS A CA 1
ATOM 1368 C C . HIS A 1 173 ? 2.561 1.226 -27.281 1.00 66.12 173 HIS A C 1
ATOM 1370 O O . HIS A 1 173 ? 2.167 2.378 -27.431 1.00 66.12 173 HIS A O 1
ATOM 1376 N N . ASP A 1 174 ? 1.964 0.394 -26.428 1.00 63.88 174 ASP A N 1
ATOM 1377 C CA . ASP A 1 174 ? 0.829 0.747 -25.568 1.00 63.88 174 ASP A CA 1
ATOM 1378 C C . ASP A 1 174 ? 1.214 1.636 -24.372 1.00 63.88 174 ASP A C 1
ATOM 1380 O O . ASP A 1 174 ? 0.330 2.125 -23.670 1.00 63.88 174 ASP A O 1
ATOM 1384 N N . ILE A 1 175 ? 2.514 1.862 -24.154 1.00 63.81 175 ILE A N 1
ATOM 1385 C CA . ILE A 1 175 ? 3.064 2.609 -23.012 1.00 63.81 175 ILE A CA 1
ATOM 1386 C C . ILE A 1 175 ? 3.793 3.877 -23.468 1.00 63.81 175 ILE A C 1
ATOM 1388 O O . ILE A 1 175 ? 3.902 4.831 -22.699 1.00 63.81 175 ILE A O 1
ATOM 1392 N N . CYS A 1 176 ? 4.264 3.922 -24.718 1.00 58.34 176 CYS A N 1
ATOM 1393 C CA . CYS A 1 176 ? 4.812 5.140 -25.308 1.00 58.34 176 CYS A CA 1
ATOM 1394 C C . CYS A 1 176 ? 3.749 6.251 -25.312 1.00 58.34 176 CYS A C 1
ATOM 1396 O O . CYS A 1 176 ? 2.675 6.106 -25.898 1.00 58.34 176 CYS A O 1
ATOM 1398 N N . GLY A 1 177 ? 4.058 7.382 -24.670 1.00 54.09 177 GLY A N 1
ATOM 1399 C CA . GLY A 1 177 ? 3.159 8.534 -24.596 1.00 54.09 177 GLY A CA 1
ATOM 1400 C C . GLY A 1 177 ? 3.009 9.243 -25.942 1.00 54.09 177 GLY A C 1
ATOM 1401 O O . GLY A 1 177 ? 2.047 9.982 -26.151 1.00 54.09 177 GLY A O 1
ATOM 1402 N N . THR A 1 178 ? 3.940 8.998 -26.870 1.00 55.53 178 THR A N 1
ATOM 1403 C CA . THR A 1 178 ? 3.925 9.536 -28.232 1.00 55.53 178 THR A CA 1
ATOM 1404 C C . THR A 1 178 ? 4.375 8.502 -29.270 1.00 55.53 178 THR A C 1
ATOM 1406 O O . THR A 1 178 ? 5.151 7.587 -28.995 1.00 55.53 178 THR A O 1
ATOM 1409 N N . ARG A 1 179 ? 3.925 8.682 -30.518 1.00 51.69 179 ARG A N 1
ATOM 1410 C CA . ARG A 1 179 ? 4.347 7.866 -31.673 1.00 51.69 179 ARG A CA 1
ATOM 1411 C C . ARG A 1 179 ? 5.847 8.014 -31.983 1.00 51.69 179 ARG A C 1
ATOM 1413 O O . ARG A 1 179 ? 6.447 7.099 -32.538 1.00 51.69 179 ARG A O 1
ATOM 1420 N N . GLU A 1 180 ? 6.439 9.147 -31.614 1.00 53.81 180 GLU A N 1
ATOM 1421 C CA . GLU A 1 180 ? 7.849 9.491 -31.837 1.00 53.81 180 GLU A CA 1
ATOM 1422 C C . GLU A 1 180 ? 8.788 8.729 -30.889 1.00 53.81 180 GLU A C 1
ATOM 1424 O O . GLU A 1 180 ? 9.823 8.229 -31.329 1.00 53.81 180 GLU A O 1
ATOM 1429 N N . GLU A 1 181 ? 8.399 8.547 -29.620 1.00 55.84 181 GLU A N 1
ATOM 1430 C CA . GLU A 1 181 ? 9.130 7.708 -28.653 1.00 55.84 181 GLU A CA 1
ATOM 1431 C C . GLU A 1 181 ? 9.240 6.252 -29.125 1.00 55.84 181 GLU A C 1
ATOM 1433 O O . GLU A 1 181 ? 10.298 5.636 -28.996 1.00 55.84 181 GLU A O 1
ATOM 1438 N N . PHE A 1 182 ? 8.171 5.728 -29.729 1.00 57.38 182 PHE A N 1
ATOM 1439 C CA . PHE A 1 182 ? 8.139 4.373 -30.275 1.00 57.38 182 PHE A CA 1
ATOM 1440 C C . PHE A 1 182 ? 8.966 4.236 -31.564 1.00 57.38 182 PHE A C 1
ATOM 1442 O O . PHE A 1 182 ? 9.737 3.290 -31.719 1.00 57.38 182 PHE A O 1
ATOM 1449 N N . GLN A 1 183 ? 8.838 5.184 -32.500 1.00 51.59 183 GLN A N 1
ATOM 1450 C CA . GLN A 1 183 ? 9.547 5.131 -33.787 1.00 51.59 183 GLN A CA 1
ATOM 1451 C C . GLN A 1 183 ? 11.063 5.350 -33.659 1.00 51.59 183 GLN A C 1
ATOM 1453 O O . GLN A 1 183 ? 11.811 4.886 -34.517 1.00 51.59 183 GLN A O 1
ATOM 1458 N N . GLY A 1 184 ? 11.519 6.007 -32.588 1.00 60.28 184 GLY A N 1
ATOM 1459 C CA . GLY A 1 184 ? 12.938 6.219 -32.297 1.00 60.28 184 GLY A CA 1
ATOM 1460 C C . GLY A 1 184 ? 13.667 5.021 -31.676 1.00 60.28 184 GLY A C 1
ATOM 1461 O O . GLY A 1 184 ? 14.861 5.134 -31.416 1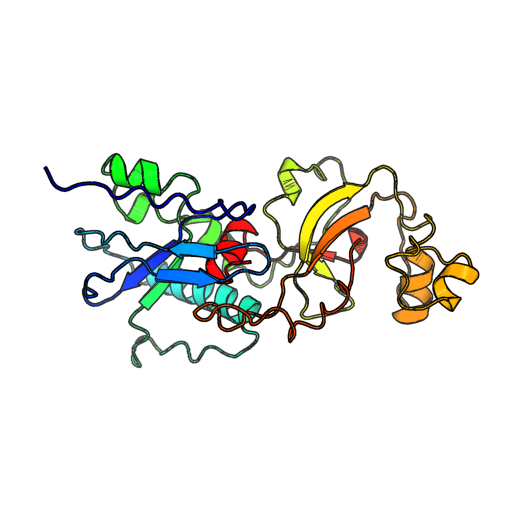.00 60.28 184 GLY A O 1
ATOM 1462 N N . GLY A 1 185 ? 12.983 3.898 -31.410 1.00 65.31 185 GLY A N 1
ATOM 1463 C CA . GLY A 1 185 ? 13.600 2.725 -30.777 1.00 65.31 185 GLY A CA 1
ATOM 1464 C C . GLY A 1 185 ? 14.078 2.983 -29.344 1.00 65.31 185 GLY A C 1
ATOM 1465 O O . GLY A 1 185 ? 15.050 2.369 -28.906 1.00 65.31 185 GLY A O 1
ATOM 1466 N N . LYS A 1 186 ? 13.430 3.909 -28.621 1.00 80.19 186 LYS A N 1
ATOM 1467 C CA . LYS A 1 186 ? 13.825 4.263 -27.255 1.00 80.19 186 LYS A CA 1
ATOM 1468 C C . LYS A 1 186 ? 13.660 3.073 -26.308 1.00 80.19 186 LYS A C 1
ATOM 1470 O O . LYS A 1 186 ? 12.653 2.362 -26.326 1.00 80.19 186 LYS A O 1
ATOM 1475 N N . THR A 1 187 ? 14.658 2.889 -25.456 1.00 89.44 187 THR A N 1
ATOM 1476 C CA . THR A 1 187 ? 14.644 1.936 -24.343 1.00 89.44 187 THR A CA 1
ATOM 1477 C C . THR A 1 187 ? 14.178 2.623 -23.063 1.00 89.44 187 THR A C 1
ATOM 1479 O O . THR A 1 187 ? 14.209 3.856 -22.967 1.00 89.44 187 THR A O 1
ATOM 1482 N N . PHE A 1 188 ? 13.796 1.844 -22.050 1.00 88.38 188 PHE A N 1
ATOM 1483 C CA . PHE A 1 188 ? 13.444 2.391 -20.736 1.00 88.38 188 PHE A CA 1
ATOM 1484 C C . PHE A 1 188 ? 14.567 3.272 -20.164 1.00 88.38 188 PHE A C 1
ATOM 1486 O O . PHE A 1 188 ? 14.298 4.388 -19.732 1.00 88.38 188 PHE A O 1
ATOM 1493 N N . ALA A 1 189 ? 15.831 2.843 -20.237 1.00 91.31 189 ALA A N 1
ATOM 1494 C CA . ALA A 1 189 ? 16.969 3.632 -19.762 1.00 91.31 189 ALA A CA 1
ATOM 1495 C C . ALA A 1 189 ? 17.110 4.973 -20.503 1.00 91.31 189 ALA A C 1
ATOM 1497 O O . ALA A 1 189 ? 17.292 6.012 -19.868 1.00 91.31 189 ALA A O 1
ATOM 1498 N N . THR A 1 190 ? 16.966 4.977 -21.835 1.00 89.69 190 THR A N 1
ATOM 1499 C CA . THR A 1 190 ? 17.042 6.225 -22.619 1.00 89.69 190 THR A CA 1
ATOM 1500 C C . THR A 1 190 ? 15.889 7.176 -22.313 1.00 89.69 190 THR A C 1
ATOM 1502 O O . THR A 1 190 ? 16.101 8.382 -22.278 1.00 89.69 190 THR A O 1
ATOM 1505 N N . LEU A 1 191 ? 14.689 6.659 -22.011 1.00 85.50 191 LEU A N 1
ATOM 1506 C CA . LEU A 1 191 ? 13.566 7.491 -21.578 1.00 85.50 191 LEU A CA 1
ATOM 1507 C C . LEU A 1 191 ? 13.905 8.248 -20.289 1.00 85.50 191 LEU A C 1
ATOM 1509 O O . LEU A 1 191 ? 13.640 9.447 -20.206 1.00 85.50 191 LEU A O 1
ATOM 1513 N N . TYR A 1 192 ? 14.495 7.568 -19.301 1.00 86.19 192 TYR A N 1
ATOM 1514 C CA . TYR A 1 192 ? 14.875 8.215 -18.043 1.00 86.19 192 TYR A CA 1
ATOM 1515 C C . TYR A 1 192 ? 16.011 9.226 -18.220 1.00 86.19 192 TYR A C 1
ATOM 1517 O O . TYR A 1 192 ? 15.945 10.314 -17.643 1.00 86.19 192 TYR A O 1
ATOM 1525 N N . SER A 1 193 ? 16.992 8.915 -19.068 1.00 88.75 193 SER A N 1
ATOM 1526 C CA . SER A 1 193 ? 18.080 9.837 -19.405 1.00 88.75 193 SER A CA 1
ATOM 1527 C C . SER A 1 193 ? 17.566 11.093 -20.113 1.00 88.75 193 SER A C 1
ATOM 1529 O O . SER A 1 193 ? 17.899 12.199 -19.705 1.00 88.75 193 SER A O 1
ATOM 1531 N N . ASP A 1 194 ? 16.730 10.944 -21.143 1.00 84.88 194 ASP A N 1
ATOM 1532 C CA . ASP A 1 194 ? 16.245 12.069 -21.954 1.00 84.88 194 ASP A CA 1
ATOM 1533 C C . ASP A 1 194 ? 15.274 12.975 -21.187 1.00 84.88 194 ASP A C 1
ATOM 1535 O O . ASP A 1 194 ? 15.253 14.187 -21.390 1.00 84.88 194 ASP A O 1
ATOM 1539 N N . LYS A 1 195 ? 14.412 12.380 -20.353 1.00 82.38 195 LYS A N 1
ATOM 1540 C CA . LYS A 1 195 ? 13.298 13.093 -19.717 1.00 82.38 195 LYS A CA 1
ATOM 1541 C C . LYS A 1 195 ? 13.622 13.612 -18.321 1.00 82.38 195 LYS A C 1
ATOM 1543 O O . LYS A 1 195 ? 13.075 14.639 -17.926 1.00 82.38 195 LYS A O 1
ATOM 1548 N N . TYR A 1 196 ? 14.450 12.889 -17.573 1.00 83.31 196 TYR A N 1
ATOM 1549 C CA . TYR A 1 196 ? 14.745 13.192 -16.171 1.00 83.31 196 TYR A CA 1
ATOM 1550 C C . TYR A 1 196 ? 16.238 13.403 -15.904 1.00 83.31 196 TYR A C 1
ATOM 1552 O O . TYR A 1 196 ? 16.589 13.654 -14.757 1.00 83.31 196 TYR A O 1
ATOM 1560 N N . GLU A 1 197 ? 17.103 13.302 -16.923 1.00 89.00 197 GLU A N 1
ATOM 1561 C CA . GLU A 1 197 ? 18.566 13.400 -16.782 1.00 89.00 197 GLU A CA 1
ATOM 1562 C C . GLU A 1 197 ? 19.141 12.355 -15.804 1.00 89.00 197 GLU A C 1
ATOM 1564 O O . GLU A 1 197 ? 20.154 12.574 -15.141 1.00 89.00 197 GLU A O 1
ATOM 1569 N N . ILE A 1 198 ? 18.484 11.191 -15.710 1.00 88.81 198 ILE A N 1
ATOM 1570 C CA . ILE A 1 198 ? 18.869 10.097 -14.813 1.00 88.81 198 ILE A CA 1
ATOM 1571 C C . ILE A 1 198 ? 19.547 8.985 -15.602 1.00 88.81 198 ILE A C 1
ATOM 1573 O O . ILE A 1 198 ? 18.989 8.440 -16.555 1.00 88.81 198 ILE A O 1
ATOM 1577 N N . ILE A 1 199 ? 20.736 8.604 -15.143 1.00 91.62 199 ILE A N 1
ATOM 1578 C CA . ILE A 1 199 ? 21.491 7.473 -15.677 1.00 91.62 199 ILE A CA 1
ATOM 1579 C C . ILE A 1 199 ? 21.103 6.218 -14.892 1.00 91.62 199 ILE A C 1
ATOM 1581 O O . ILE A 1 199 ? 21.224 6.188 -13.670 1.00 91.62 199 ILE A O 1
ATOM 1585 N N . VAL A 1 200 ? 20.652 5.186 -15.607 1.00 92.06 200 VAL A N 1
ATOM 1586 C CA . VAL A 1 200 ? 20.431 3.845 -15.048 1.00 92.06 200 VAL A CA 1
ATOM 1587 C C . VAL A 1 200 ? 21.761 3.103 -15.039 1.00 92.06 200 VAL A C 1
ATOM 1589 O O . VAL A 1 200 ? 22.386 2.966 -16.094 1.00 92.06 200 VAL A O 1
ATOM 1592 N N . HIS A 1 201 ? 22.197 2.630 -13.873 1.00 93.38 201 HIS A N 1
ATOM 1593 C CA . HIS A 1 201 ? 23.510 2.004 -13.729 1.00 93.38 201 HIS A CA 1
ATOM 1594 C C . HIS A 1 201 ? 23.473 0.514 -14.070 1.00 93.38 201 HIS A C 1
ATOM 1596 O O . HIS A 1 201 ? 24.340 0.033 -14.802 1.00 93.38 201 HIS A O 1
ATOM 1602 N N . ASP A 1 202 ? 22.469 -0.219 -13.581 1.00 93.81 202 ASP A N 1
ATOM 1603 C CA . ASP A 1 202 ? 22.306 -1.636 -13.911 1.00 93.81 202 ASP A CA 1
ATOM 1604 C C . ASP A 1 202 ? 21.327 -1.817 -15.076 1.00 93.81 202 ASP A C 1
ATOM 1606 O O . ASP A 1 202 ? 20.110 -1.781 -14.916 1.00 93.81 202 ASP A O 1
ATOM 1610 N N . LEU A 1 203 ? 21.857 -2.033 -16.277 1.00 94.38 203 LEU A N 1
ATOM 1611 C CA . LEU A 1 203 ? 21.050 -2.233 -17.483 1.00 94.38 203 LEU A CA 1
ATOM 1612 C C . LEU A 1 203 ? 20.503 -3.660 -17.649 1.00 94.38 203 LEU A C 1
ATOM 1614 O O . LEU A 1 203 ? 19.698 -3.886 -18.559 1.00 94.38 203 LEU A O 1
ATOM 1618 N N . ASN A 1 204 ? 20.935 -4.601 -16.804 1.00 93.75 204 ASN A N 1
ATOM 1619 C CA . ASN A 1 204 ? 20.517 -6.003 -16.832 1.00 93.75 204 ASN A CA 1
ATOM 1620 C C . ASN A 1 204 ? 19.460 -6.324 -15.769 1.00 93.75 204 ASN A C 1
ATOM 1622 O O . ASN A 1 204 ? 18.936 -7.439 -15.770 1.00 93.75 204 ASN A O 1
ATOM 1626 N N . GLN A 1 205 ? 19.141 -5.378 -14.879 1.00 93.88 205 GLN A N 1
ATOM 1627 C CA . GLN A 1 205 ? 18.088 -5.578 -13.890 1.00 93.88 205 GLN A CA 1
ATOM 1628 C C . GLN A 1 205 ? 16.740 -5.858 -14.555 1.00 93.88 205 GLN A C 1
ATOM 1630 O O . GLN A 1 205 ? 16.452 -5.384 -15.655 1.00 93.88 205 GLN A O 1
ATOM 1635 N N . VAL A 1 206 ? 15.904 -6.626 -13.867 1.00 94.12 206 VAL A N 1
ATOM 1636 C CA . VAL A 1 206 ? 14.529 -6.883 -14.303 1.00 94.12 206 VAL A CA 1
ATOM 1637 C C . VAL A 1 206 ? 13.666 -5.641 -14.091 1.00 94.12 206 VAL A C 1
ATOM 1639 O O . VAL A 1 206 ? 13.962 -4.802 -13.237 1.00 94.12 206 VAL A O 1
ATOM 1642 N N . LEU A 1 207 ? 12.574 -5.525 -14.844 1.00 92.94 207 LEU A N 1
ATOM 1643 C CA . LEU A 1 207 ? 11.564 -4.494 -14.596 1.00 92.94 207 LEU A CA 1
ATOM 1644 C C . LEU A 1 207 ? 10.438 -5.021 -13.704 1.00 92.94 207 LEU A C 1
ATOM 1646 O O . LEU A 1 207 ? 10.171 -6.224 -13.652 1.00 92.94 207 LEU A O 1
ATOM 1650 N N . VAL A 1 208 ? 9.733 -4.111 -13.033 1.00 92.56 208 VAL A N 1
ATOM 1651 C CA . VAL A 1 208 ? 8.503 -4.439 -12.298 1.00 92.56 208 VAL A CA 1
ATOM 1652 C C . VAL A 1 208 ? 7.312 -3.884 -13.048 1.00 92.56 208 VAL A C 1
ATOM 1654 O O . VAL A 1 208 ? 7.248 -2.683 -13.294 1.00 92.56 208 VAL A O 1
ATOM 1657 N N . GLU A 1 209 ? 6.356 -4.744 -13.383 1.00 91.69 209 GLU A N 1
ATOM 1658 C CA . GLU A 1 209 ? 5.037 -4.308 -13.828 1.00 91.69 209 GLU A CA 1
ATOM 1659 C C . GLU A 1 209 ? 4.252 -3.783 -12.632 1.00 91.69 209 GLU A C 1
ATOM 1661 O O . GLU A 1 209 ? 4.142 -4.463 -11.608 1.00 91.69 209 GLU A O 1
ATOM 1666 N N . VAL A 1 210 ? 3.708 -2.577 -12.762 1.00 90.19 210 VAL A N 1
ATOM 1667 C CA . VAL A 1 210 ? 3.015 -1.885 -11.680 1.00 90.19 210 VAL A CA 1
ATOM 1668 C C . VAL A 1 210 ? 1.678 -1.308 -12.119 1.00 90.19 210 VAL A C 1
ATOM 1670 O O . VAL A 1 210 ? 1.419 -1.049 -13.295 1.00 90.19 210 VAL A O 1
ATOM 1673 N N . GLU A 1 211 ? 0.848 -1.050 -11.123 1.00 87.81 211 GLU A N 1
ATOM 1674 C CA . GLU A 1 211 ? -0.386 -0.289 -11.215 1.00 87.81 211 GLU A CA 1
ATOM 1675 C C . GLU A 1 211 ? -0.231 1.002 -10.414 1.00 87.81 211 GLU A C 1
ATOM 1677 O O . GLU A 1 211 ? 0.146 0.971 -9.245 1.00 87.81 211 GLU A O 1
ATOM 1682 N N . CYS A 1 212 ? -0.499 2.151 -11.035 1.00 85.38 212 CYS A N 1
ATOM 1683 C CA . CYS A 1 212 ? -0.503 3.426 -10.324 1.00 85.38 212 CYS A CA 1
ATOM 1684 C C . CYS A 1 212 ? -1.713 3.482 -9.389 1.00 85.38 212 CYS A C 1
ATOM 1686 O O . CYS A 1 212 ? -2.839 3.276 -9.835 1.00 85.38 212 CYS A O 1
ATOM 1688 N N . MET A 1 213 ? -1.489 3.836 -8.124 1.00 84.50 213 MET A N 1
ATOM 1689 C CA . MET A 1 213 ? -2.567 4.167 -7.202 1.00 84.50 213 MET A CA 1
ATOM 1690 C C . MET A 1 213 ? -3.299 5.398 -7.739 1.00 84.50 213 MET A C 1
ATOM 1692 O O . MET A 1 213 ? -2.696 6.463 -7.938 1.00 84.50 213 MET A O 1
ATOM 1696 N N . GLU A 1 214 ? -4.587 5.242 -8.021 1.00 77.31 214 GLU A N 1
ATOM 1697 C CA . GLU A 1 214 ? -5.413 6.340 -8.500 1.00 77.31 214 GLU A CA 1
ATOM 1698 C C . GLU A 1 214 ? -5.731 7.334 -7.376 1.00 77.31 214 GLU A C 1
ATOM 1700 O O . GLU A 1 214 ? -5.574 7.061 -6.185 1.00 77.31 214 GLU A O 1
ATOM 1705 N N . SER A 1 215 ? -6.162 8.538 -7.759 1.00 69.69 215 SER A N 1
ATOM 1706 C CA . SER A 1 215 ? -6.656 9.503 -6.778 1.00 69.69 215 SER A CA 1
ATOM 1707 C C . SER A 1 215 ? -7.926 8.960 -6.140 1.00 69.69 215 SER A C 1
ATOM 1709 O O . SER A 1 215 ? -8.856 8.608 -6.862 1.00 69.69 215 SER A O 1
ATOM 1711 N N . ILE A 1 216 ? -7.998 9.000 -4.809 1.00 73.38 216 ILE A N 1
ATOM 1712 C CA . ILE A 1 216 ? -9.216 8.659 -4.070 1.00 73.38 216 ILE A CA 1
ATOM 1713 C C . ILE A 1 216 ? -10.341 9.590 -4.541 1.00 73.38 216 ILE A C 1
ATOM 1715 O O . ILE A 1 216 ? -10.234 10.818 -4.433 1.00 73.38 216 ILE A O 1
ATOM 1719 N N . GLY A 1 217 ? -11.372 8.995 -5.137 1.00 70.75 217 GLY A N 1
ATOM 1720 C CA . GLY A 1 217 ? -12.593 9.661 -5.578 1.00 70.75 217 GLY A CA 1
ATOM 1721 C C . GLY A 1 217 ? -13.753 9.399 -4.621 1.00 70.75 217 GLY A C 1
ATOM 1722 O O . GLY A 1 217 ? -13.610 8.681 -3.635 1.00 70.75 217 GLY A O 1
ATOM 1723 N N . ASP A 1 218 ? -14.911 9.981 -4.920 1.00 77.75 218 ASP A N 1
ATOM 1724 C CA . ASP A 1 218 ? -16.156 9.593 -4.257 1.00 77.75 218 ASP A CA 1
ATOM 1725 C C . ASP A 1 218 ? -16.616 8.235 -4.808 1.00 77.75 218 ASP A C 1
ATOM 1727 O O . ASP A 1 218 ? -16.918 8.121 -5.997 1.00 77.75 218 ASP A O 1
ATOM 1731 N N . LEU A 1 219 ? -16.621 7.214 -3.948 1.00 83.44 219 LEU A N 1
ATOM 1732 C CA . LEU A 1 219 ? -17.013 5.839 -4.278 1.00 83.44 219 LEU A CA 1
ATOM 1733 C C . LEU A 1 219 ? -18.454 5.521 -3.854 1.00 83.44 219 LEU A C 1
ATOM 1735 O O . LEU A 1 219 ? -18.909 4.399 -4.052 1.00 83.44 219 LEU A O 1
ATOM 1739 N N . LEU A 1 220 ? -19.185 6.480 -3.275 1.00 85.25 220 LEU A N 1
ATOM 1740 C CA . LEU A 1 220 ? -20.564 6.279 -2.809 1.00 85.25 220 LEU A CA 1
ATOM 1741 C C . LEU A 1 220 ? -21.599 6.427 -3.929 1.00 85.25 220 LEU A C 1
ATOM 1743 O O . LEU A 1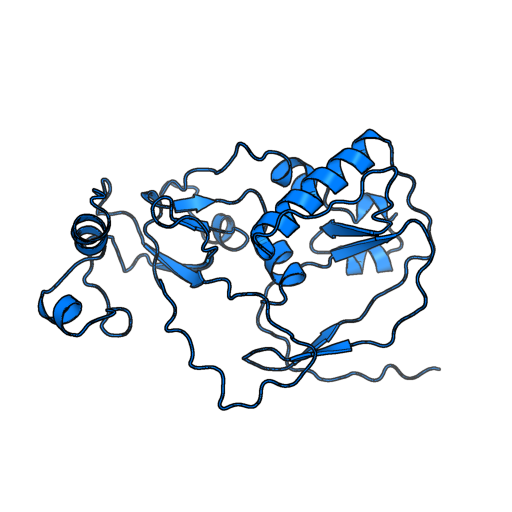 220 ? -22.794 6.230 -3.708 1.00 85.25 220 LEU A O 1
ATOM 1747 N N . GLN A 1 221 ? -21.159 6.804 -5.129 1.00 81.75 221 GLN A N 1
ATOM 1748 C CA . GLN A 1 221 ? -22.021 6.942 -6.293 1.00 81.75 221 GLN A CA 1
ATOM 1749 C C . GLN A 1 221 ? -21.503 6.081 -7.442 1.00 81.75 221 GLN A C 1
ATOM 1751 O O . GLN A 1 221 ? -20.301 6.090 -7.713 1.00 81.75 221 GLN A O 1
ATOM 1756 N N . PRO A 1 222 ? -22.394 5.389 -8.176 1.00 74.81 222 PRO A N 1
ATOM 1757 C CA . PRO A 1 222 ? -21.996 4.678 -9.375 1.00 74.81 222 PRO A CA 1
ATOM 1758 C C . PRO A 1 222 ? -21.421 5.680 -10.370 1.00 74.81 222 PRO A C 1
ATOM 1760 O O . PRO A 1 222 ? -22.075 6.655 -10.760 1.00 74.81 222 PRO A O 1
ATOM 1763 N N . VAL A 1 223 ? -20.185 5.433 -10.793 1.00 64.88 223 VAL A N 1
ATOM 1764 C CA . VAL A 1 223 ? -19.534 6.244 -11.815 1.00 64.88 223 VAL A CA 1
ATOM 1765 C C . VAL A 1 223 ? -20.367 6.126 -13.091 1.00 64.88 223 VAL A C 1
ATOM 1767 O O . VAL A 1 223 ? -20.470 5.053 -13.687 1.00 64.88 223 VAL A O 1
ATOM 1770 N N . LYS A 1 224 ? -20.985 7.227 -13.538 1.00 57.88 224 LYS A N 1
ATOM 1771 C CA . LYS A 1 224 ? -21.627 7.262 -14.858 1.00 57.88 224 LYS A CA 1
ATOM 1772 C C . LYS A 1 224 ? -20.535 6.978 -15.889 1.00 57.88 224 LYS A C 1
ATOM 1774 O O . LYS A 1 224 ? -19.581 7.746 -15.990 1.00 57.88 224 LYS A O 1
ATOM 1779 N N . SER A 1 225 ? -20.681 5.883 -16.631 1.00 51.81 225 SER A N 1
ATOM 1780 C CA . SER A 1 225 ? -19.654 5.227 -17.461 1.00 51.81 225 SER A CA 1
ATOM 1781 C C . SER A 1 225 ? -18.960 6.078 -18.543 1.00 51.81 225 SER A C 1
ATOM 1783 O O . SER A 1 225 ? -18.126 5.552 -19.272 1.00 51.81 225 SER A O 1
ATOM 1785 N N . ASN A 1 226 ? -19.239 7.381 -18.642 1.00 41.69 226 ASN A N 1
ATOM 1786 C CA . ASN A 1 226 ? -18.707 8.269 -19.676 1.00 41.69 226 ASN A CA 1
ATOM 1787 C C . ASN A 1 226 ? -17.729 9.357 -19.198 1.00 41.69 226 ASN A C 1
ATOM 1789 O O . ASN A 1 226 ? -17.091 9.963 -20.055 1.00 41.69 226 ASN A O 1
ATOM 1793 N N . ASP A 1 227 ? -17.558 9.607 -17.892 1.00 45.56 227 ASP A N 1
ATOM 1794 C CA . ASP A 1 227 ? -16.714 10.734 -17.432 1.00 45.56 227 ASP A CA 1
ATOM 1795 C C . ASP A 1 227 ? -15.306 10.351 -16.962 1.00 45.56 227 ASP A C 1
ATOM 1797 O O . ASP A 1 227 ? -14.432 11.216 -16.834 1.00 45.56 227 ASP A O 1
ATOM 1801 N N . LYS A 1 228 ? -15.009 9.059 -16.801 1.00 47.81 228 LYS A N 1
ATOM 1802 C CA . LYS A 1 228 ? -13.623 8.621 -16.636 1.00 47.81 228 LYS A CA 1
ATOM 1803 C C . LYS A 1 228 ? -12.974 8.546 -18.012 1.00 47.81 228 LYS A C 1
ATOM 1805 O O . LYS A 1 228 ? -12.874 7.488 -18.629 1.00 47.81 228 LYS A O 1
ATOM 1810 N N . ARG A 1 229 ? -12.454 9.686 -18.485 1.00 43.16 229 ARG A N 1
ATOM 1811 C CA . ARG A 1 229 ? -11.261 9.653 -19.340 1.00 43.16 229 ARG A CA 1
ATOM 1812 C C . ARG A 1 229 ? -10.234 8.853 -18.548 1.00 43.16 229 ARG A C 1
ATOM 1814 O O . ARG A 1 229 ? -9.621 9.431 -17.654 1.00 43.16 229 ARG A O 1
ATOM 1821 N N . LYS A 1 230 ? -10.114 7.544 -18.816 1.00 44.97 230 LYS A N 1
ATOM 1822 C CA . LYS A 1 230 ? -9.051 6.690 -18.279 1.00 44.97 230 LYS A CA 1
ATOM 1823 C C . LYS A 1 230 ? -7.771 7.486 -18.464 1.00 44.97 230 LYS A C 1
ATOM 1825 O O . LYS A 1 230 ? -7.329 7.684 -19.598 1.00 44.97 230 LYS A O 1
ATOM 1830 N N . ARG A 1 231 ? -7.253 8.068 -17.381 1.00 44.78 231 ARG A N 1
ATOM 1831 C CA . ARG A 1 231 ? -5.955 8.725 -17.433 1.00 44.78 231 ARG A CA 1
ATOM 1832 C C . ARG A 1 231 ? -5.018 7.581 -17.750 1.00 44.78 231 ARG A C 1
ATOM 1834 O O . ARG A 1 231 ? -4.884 6.677 -16.937 1.00 44.78 231 ARG A O 1
ATOM 1841 N N . VAL A 1 232 ? -4.508 7.573 -18.980 1.00 45.38 232 VAL A N 1
ATOM 1842 C CA . VAL A 1 232 ? -3.563 6.575 -19.477 1.00 45.38 232 VAL A CA 1
ATOM 1843 C C . VAL A 1 232 ? -2.562 6.312 -18.358 1.00 45.38 232 VAL A C 1
ATOM 1845 O O . VAL A 1 232 ? -1.930 7.259 -17.880 1.00 45.38 232 VAL A O 1
ATOM 1848 N N . SER A 1 233 ? -2.542 5.065 -17.874 1.00 46.06 233 SER A N 1
ATOM 1849 C CA . SER A 1 233 ? -1.730 4.632 -16.738 1.00 46.06 233 SER A CA 1
ATOM 1850 C C . SER A 1 233 ? -0.312 5.149 -16.928 1.00 46.06 233 SER A C 1
ATOM 1852 O O . SER A 1 233 ? 0.352 4.849 -17.917 1.00 46.06 233 SER A O 1
ATOM 1854 N N . SER A 1 234 ? 0.106 6.026 -16.024 1.00 56.06 234 SER A N 1
ATOM 1855 C CA . SER A 1 234 ? 1.222 6.931 -16.276 1.00 56.06 234 SER A CA 1
ATOM 1856 C C . SER A 1 234 ? 2.616 6.327 -16.056 1.00 56.06 234 SER A C 1
ATOM 1858 O O . SER A 1 234 ? 3.602 7.003 -16.327 1.00 56.06 234 SER A O 1
ATOM 1860 N N . ALA A 1 235 ? 2.699 5.067 -15.626 1.00 63.88 235 ALA A N 1
ATOM 1861 C CA . ALA A 1 235 ? 3.847 4.180 -15.808 1.00 63.88 235 ALA A CA 1
ATOM 1862 C C . ALA A 1 235 ? 3.366 2.743 -15.558 1.00 63.88 235 ALA A C 1
ATOM 1864 O O . ALA A 1 235 ? 2.806 2.465 -14.501 1.00 63.88 235 ALA A O 1
ATOM 1865 N N . ARG A 1 236 ? 3.551 1.843 -16.529 1.00 80.62 236 ARG A N 1
ATOM 1866 C CA . ARG A 1 236 ? 3.215 0.413 -16.382 1.00 80.62 236 ARG A CA 1
ATOM 1867 C C . ARG A 1 236 ? 4.409 -0.422 -15.926 1.00 80.62 236 ARG A C 1
ATOM 1869 O O . ARG A 1 236 ? 4.218 -1.494 -15.367 1.00 80.62 236 ARG A O 1
ATOM 1876 N N . PHE A 1 237 ? 5.625 0.077 -16.135 1.00 88.81 237 PHE A N 1
ATOM 1877 C CA . PHE A 1 237 ? 6.854 -0.581 -15.715 1.00 88.81 237 PHE A CA 1
ATOM 1878 C C . PHE A 1 237 ? 7.741 0.388 -14.945 1.00 88.81 237 PHE A C 1
ATOM 1880 O O . PHE A 1 237 ? 7.864 1.546 -15.340 1.00 88.81 237 PHE A O 1
ATOM 1887 N N . LEU A 1 238 ? 8.370 -0.106 -13.882 1.00 90.62 238 LEU A N 1
ATOM 1888 C CA . LEU A 1 238 ? 9.357 0.621 -13.091 1.00 90.62 238 LEU A CA 1
ATOM 1889 C C . LEU A 1 238 ? 10.718 -0.071 -13.148 1.00 90.62 238 LEU A C 1
ATOM 1891 O O . LEU A 1 238 ? 10.803 -1.301 -13.192 1.00 90.62 238 LEU A O 1
ATOM 1895 N N . ILE A 1 239 ? 11.774 0.743 -13.103 1.00 92.19 239 ILE A N 1
ATOM 1896 C CA . ILE A 1 239 ? 13.155 0.296 -12.902 1.00 92.19 239 ILE A CA 1
ATOM 1897 C C . ILE A 1 239 ? 13.419 0.275 -11.386 1.00 92.19 239 ILE A C 1
ATOM 1899 O O . ILE A 1 239 ? 13.360 1.348 -10.774 1.00 92.19 239 ILE A O 1
ATOM 1903 N N . PRO A 1 240 ? 13.703 -0.894 -10.774 1.00 92.38 240 PRO A N 1
ATOM 1904 C CA . PRO A 1 240 ? 13.903 -1.028 -9.327 1.00 92.38 240 PRO A CA 1
ATOM 1905 C C . PRO A 1 240 ? 14.871 0.000 -8.728 1.00 92.38 240 PRO A C 1
ATOM 1907 O O . PRO A 1 240 ? 14.515 0.687 -7.776 1.00 92.38 240 PRO A O 1
ATOM 1910 N N . GLU A 1 241 ? 16.043 0.189 -9.342 1.00 92.25 241 GLU A N 1
ATOM 1911 C CA . GLU A 1 241 ? 17.077 1.143 -8.902 1.00 92.25 241 GLU A CA 1
ATOM 1912 C C . GLU A 1 241 ? 16.557 2.582 -8.695 1.00 92.25 241 GLU A C 1
ATOM 1914 O O . GLU A 1 241 ? 17.008 3.314 -7.803 1.00 92.25 241 GLU A O 1
ATOM 1919 N N . LEU A 1 242 ? 15.582 2.992 -9.510 1.00 91.12 242 LEU A N 1
ATOM 1920 C CA . LEU A 1 242 ? 15.027 4.347 -9.516 1.00 91.12 242 LEU A CA 1
ATOM 1921 C C . LEU A 1 242 ? 13.865 4.528 -8.529 1.00 91.12 242 LEU A C 1
ATOM 1923 O O . LEU A 1 242 ? 13.292 5.619 -8.436 1.00 91.12 242 LEU A O 1
ATOM 1927 N N . CYS A 1 243 ? 13.515 3.475 -7.794 1.00 91.25 243 CYS A N 1
ATOM 1928 C CA . CYS A 1 243 ? 12.353 3.426 -6.924 1.00 91.25 243 CYS A CA 1
ATOM 1929 C C . CYS A 1 243 ? 12.739 3.256 -5.452 1.00 91.25 243 CYS A C 1
ATOM 1931 O O . CYS A 1 243 ? 13.796 2.727 -5.102 1.00 91.25 243 CYS A O 1
ATOM 1933 N N . CYS A 1 244 ? 11.830 3.693 -4.590 1.00 91.31 244 CYS A N 1
ATOM 1934 C CA . CYS A 1 244 ? 11.860 3.441 -3.157 1.00 91.31 244 CYS A CA 1
ATOM 1935 C C . CYS A 1 244 ? 10.582 2.726 -2.723 1.00 91.31 244 CYS A C 1
ATOM 1937 O O . CYS A 1 244 ? 9.538 2.844 -3.370 1.00 91.31 244 CYS A O 1
ATOM 1939 N N . MET A 1 245 ? 10.657 2.039 -1.585 1.00 90.69 245 MET A N 1
ATOM 1940 C CA . MET A 1 245 ? 9.499 1.479 -0.895 1.00 90.69 245 MET A CA 1
ATOM 1941 C C . MET A 1 245 ? 8.988 2.433 0.173 1.00 90.69 245 MET A C 1
ATOM 1943 O O . MET A 1 245 ? 9.766 2.987 0.954 1.00 90.69 245 MET A O 1
ATOM 1947 N N . LEU A 1 246 ? 7.670 2.583 0.233 1.00 89.44 246 LEU A N 1
ATOM 1948 C CA . LEU A 1 246 ? 6.996 3.176 1.377 1.00 89.44 246 LEU A CA 1
ATOM 1949 C C . LEU A 1 246 ? 6.948 2.141 2.518 1.00 89.44 246 LEU A C 1
ATOM 1951 O O . LEU A 1 246 ? 6.694 0.965 2.243 1.00 89.44 246 LEU A O 1
ATOM 1955 N N . PRO A 1 247 ? 7.141 2.538 3.790 1.00 88.94 247 PRO A N 1
ATOM 1956 C CA . PRO A 1 247 ? 7.090 1.623 4.931 1.00 88.94 247 PRO A CA 1
ATOM 1957 C C . PRO A 1 247 ? 5.644 1.260 5.328 1.00 88.94 247 PRO A C 1
ATOM 1959 O O . PRO A 1 247 ? 5.306 1.245 6.504 1.00 88.94 247 PRO A O 1
ATOM 1962 N N . VAL A 1 248 ? 4.780 0.996 4.345 1.00 89.56 248 VAL A N 1
ATOM 1963 C CA . VAL A 1 248 ? 3.387 0.567 4.532 1.00 89.56 248 VAL A CA 1
ATOM 1964 C C . VAL A 1 248 ? 3.079 -0.546 3.549 1.00 89.56 248 VAL A C 1
ATOM 1966 O O . VAL A 1 248 ? 3.466 -0.481 2.377 1.00 89.56 248 VAL A O 1
ATOM 1969 N N . ALA A 1 249 ? 2.362 -1.554 4.021 1.00 91.56 249 ALA A N 1
ATOM 1970 C CA . ALA A 1 249 ? 1.873 -2.645 3.209 1.00 91.56 249 ALA A CA 1
ATOM 1971 C C . ALA A 1 249 ? 0.879 -2.154 2.144 1.00 91.56 249 ALA A C 1
ATOM 1973 O O . ALA A 1 249 ? -0.007 -1.332 2.407 1.00 91.56 249 ALA A O 1
ATOM 1974 N N . ALA A 1 250 ? 0.990 -2.701 0.934 1.00 91.88 250 ALA A N 1
ATOM 1975 C CA . ALA A 1 250 ? 0.072 -2.387 -0.156 1.00 91.88 250 ALA A CA 1
ATOM 1976 C C . ALA A 1 250 ? -1.369 -2.724 0.223 1.00 91.88 250 ALA A C 1
ATOM 1978 O O . ALA A 1 250 ? -2.257 -1.907 0.016 1.00 91.88 250 ALA A O 1
ATOM 1979 N N . SER A 1 251 ? -1.592 -3.879 0.843 1.00 91.50 251 SER A N 1
ATOM 1980 C CA . SER A 1 251 ? -2.899 -4.343 1.309 1.00 91.50 251 SER A CA 1
ATOM 1981 C C . SER A 1 251 ? -3.570 -3.385 2.294 1.00 91.50 251 SER A C 1
ATOM 1983 O O . SER A 1 251 ? -4.785 -3.209 2.234 1.00 91.50 251 SER A O 1
ATOM 1985 N N . VAL A 1 252 ? -2.798 -2.703 3.151 1.00 91.50 252 VAL A N 1
ATOM 1986 C CA . VAL A 1 252 ? -3.331 -1.659 4.039 1.00 91.50 252 VAL A CA 1
ATOM 1987 C C . VAL A 1 252 ? -3.755 -0.433 3.242 1.00 91.50 252 VAL A C 1
ATOM 1989 O O . VAL A 1 252 ? -4.868 0.059 3.434 1.00 91.50 252 VAL A O 1
ATOM 1992 N N . LEU A 1 253 ? -2.890 0.065 2.350 1.00 89.88 253 LEU A N 1
ATOM 1993 C CA . LEU A 1 253 ? -3.232 1.236 1.544 1.00 89.88 253 LEU A CA 1
ATOM 1994 C C . LEU A 1 253 ? -4.433 0.959 0.650 1.00 89.88 253 LEU A C 1
ATOM 1996 O O . LEU A 1 253 ? -5.340 1.777 0.646 1.00 89.88 253 LEU A O 1
ATOM 2000 N N . ARG A 1 254 ? -4.476 -0.198 -0.018 1.00 88.50 254 ARG A N 1
ATOM 2001 C CA . ARG A 1 254 ? -5.600 -0.630 -0.855 1.00 88.50 254 ARG A CA 1
ATOM 2002 C C . ARG A 1 254 ? -6.913 -0.652 -0.088 1.00 88.50 254 ARG A C 1
ATOM 2004 O O . ARG A 1 254 ? -7.908 -0.164 -0.604 1.00 88.50 254 ARG A O 1
ATOM 2011 N N . SER A 1 255 ? -6.925 -1.152 1.147 1.00 88.56 255 SER A N 1
ATOM 2012 C CA . SER A 1 255 ? -8.126 -1.104 1.993 1.00 88.56 255 SER A CA 1
ATOM 2013 C C . SER A 1 255 ? -8.502 0.312 2.418 1.00 88.56 255 SER A C 1
ATOM 2015 O O . SER A 1 255 ? -9.678 0.627 2.545 1.00 88.56 255 SER A O 1
ATOM 2017 N N . ALA A 1 256 ? -7.519 1.183 2.646 1.00 86.12 256 ALA A N 1
ATOM 2018 C CA . ALA A 1 256 ? -7.765 2.554 3.081 1.00 86.12 256 ALA A CA 1
ATOM 2019 C C . ALA A 1 256 ? -8.169 3.497 1.929 1.00 86.12 256 ALA A C 1
ATOM 2021 O O . ALA A 1 256 ? -8.877 4.478 2.166 1.00 86.12 256 ALA A O 1
ATOM 2022 N N . SER A 1 257 ? -7.726 3.223 0.699 1.00 82.25 257 SER A N 1
ATOM 2023 C CA . SER A 1 257 ? -8.104 3.945 -0.524 1.00 82.25 257 SER A CA 1
ATOM 2024 C C . SER A 1 257 ? -9.252 3.294 -1.289 1.00 82.25 257 SER A C 1
ATOM 2026 O O . SER A 1 257 ? -9.849 3.964 -2.129 1.00 82.25 257 SER A O 1
ATOM 2028 N N . TRP A 1 258 ? -9.548 2.023 -1.000 1.00 75.75 258 TRP A N 1
ATOM 2029 C CA . TRP A 1 258 ? -10.455 1.153 -1.752 1.00 75.75 258 TRP A CA 1
ATOM 2030 C C . TRP A 1 258 ? -10.058 1.032 -3.235 1.00 75.75 258 TRP A C 1
ATOM 2032 O O . TRP A 1 258 ? -10.887 1.224 -4.121 1.00 75.75 258 TRP A O 1
ATOM 2042 N N . THR A 1 259 ? -8.772 0.749 -3.500 1.00 54.12 259 THR A N 1
ATOM 2043 C CA . THR A 1 259 ? -8.171 0.654 -4.856 1.00 54.12 259 THR A CA 1
ATOM 2044 C C . THR A 1 259 ? -7.381 -0.624 -5.097 1.00 54.12 259 THR A C 1
ATOM 2046 O O . THR A 1 259 ? -6.715 -1.096 -4.151 1.00 54.12 259 THR A O 1
#

pLDDT: mean 78.93, std 17.0, range [26.78, 95.81]

Organism: NCBI:txid1440133

Radius of gyration: 20.95 Å; chains: 1; bounding box: 57×37×61 Å

Sequence (259 aa):
DAGSTQHAGQTATGNFRSLALLTANALPQFDPVELFLDDGSLWVDMTVATETLNLTVQQTSDLHQYYGMVYHNLYRKPVALGSLESGIRHIIVPLKNNADLMFKDGKPLEQLIDWNEVQTGMNTSNSVDIRNDNEFTWDFLHDRVFFEKAQSGRLYFPKAIRSDLTPSSPIPHDICGTREEFQGGKTFATLYSDKYEIIVHDLNQVLVEVECMESIGDLLQPVKSNDKRKRVSSARFLIPELCCMLPVAASVLRSASWT